Protein AF-A0A5J4TGM2-F1 (afdb_monomer_lite)

Secondary structure (DSSP, 8-state):
-HHHHT-SSGGGSPPHHHHHSSHHHHHHHHHHHHHHHHHHHHHHHHHHHHHHHHHHHHHHHHHHHHHHHHHHHHHHHHHHHHHHHHHHHHHHHHHHHHHHHHHHHHHHHHHHHHHHHHHHHHHHHHHHHHHHHHHHHHHHHHHHHHHHHHHHGGGSTTS------------------SSPPPPPEEEE-S-TTTEEEETTEEEE-SS-S----EEEE--SSS---------S--S------

Foldseek 3Di:
DVCQCPDPDPVSRDDPVVVCVDPVNVVVVVVVVVVVVVVVVVVVVVVVVVVVVVVVVVVVVVVVVVVVVVVVVVVVVVVVVVVVVVVVVVVVVVVVVVVVVVVVVVVVVVVVVVVVVVVVVVVVVVVVVVVVVVVVVVVVVVVVVVVVVVVCVVVPVPDDDDDDDDDDDPPPPPPDPPDDDDFDKDKDWPDCQQWDDDDPDIDGDPPDPDGDIDIDTDDPDDDDDDDDDDDPDDPDDDDDD

pLDDT: mean 84.72, std 14.61, range [39.62, 97.62]

Organism: NCBI:txid222440

Sequence (241 aa):
MLEAMISKDYKQRPTVKQLLESETMQLVGMIEKSKQEKGSEQENEQMNKKMNELEMKVRSLEVEKEKEKQEKIKAIFEIDKLKQKVNLTEQEKQKALSERDQEKRRADTEHAENDKLKQEKQKELQEKQKAQSEVTRLTTENQQLKSEISKLRPQITSAKEQSKPEPQTQQIQQTVPSSLRTITYYSIIPDPDHVKQQVNKIIKTNKGDQSTVAFNPVISSGIVRFGGFFKDHPNSFSISI

Structure (mmCIF, N/CA/C/O backbone):
data_AF-A0A5J4TGM2-F1
#
_entry.id   AF-A0A5J4TGM2-F1
#
loop_
_atom_site.group_PDB
_atom_site.id
_atom_site.type_symbol
_atom_site.label_atom_id
_atom_site.label_alt_id
_atom_site.label_comp_id
_atom_site.label_asym_id
_atom_site.label_entity_id
_atom_site.label_seq_id
_atom_site.pdbx_PDB_ins_code
_atom_site.Cartn_x
_atom_site.Cartn_y
_atom_site.Cartn_z
_atom_site.occupancy
_atom_site.B_iso_or_equiv
_atom_site.auth_seq_id
_atom_site.auth_comp_id
_atom_site.auth_asym_id
_atom_site.auth_atom_id
_atom_site.pdbx_PDB_model_num
ATOM 1 N N . MET A 1 1 ? 55.614 17.654 -86.027 1.00 77.31 1 MET A N 1
ATOM 2 C CA . MET A 1 1 ? 54.148 17.805 -86.214 1.00 77.31 1 MET A CA 1
ATOM 3 C C . MET A 1 1 ? 53.751 19.248 -86.502 1.00 77.31 1 MET A C 1
ATOM 5 O O . MET A 1 1 ? 53.213 19.485 -87.572 1.00 77.31 1 MET A O 1
ATOM 9 N N . LEU A 1 2 ? 54.045 20.208 -85.613 1.00 81.44 2 LEU A N 1
ATOM 10 C CA . LEU A 1 2 ? 53.724 21.630 -85.829 1.00 81.44 2 LEU A CA 1
ATOM 11 C C . LEU A 1 2 ? 54.310 22.179 -87.139 1.00 81.44 2 LEU A C 1
ATOM 13 O O . LEU A 1 2 ? 53.601 22.831 -87.894 1.00 81.44 2 LEU A O 1
ATOM 17 N N . GLU A 1 3 ? 55.555 21.817 -87.458 1.00 83.44 3 GLU A N 1
ATOM 18 C CA . GLU A 1 3 ? 56.219 22.186 -88.719 1.00 83.44 3 GLU A CA 1
ATOM 19 C C . GLU A 1 3 ? 55.472 21.682 -89.967 1.00 83.44 3 GLU A C 1
ATOM 21 O O . GLU A 1 3 ? 55.341 22.408 -90.949 1.00 83.44 3 GLU A O 1
ATOM 26 N N . ALA A 1 4 ? 54.900 20.474 -89.912 1.00 84.00 4 ALA A N 1
ATOM 27 C CA . ALA A 1 4 ? 54.095 19.921 -91.002 1.00 84.00 4 ALA A CA 1
ATOM 28 C C . ALA A 1 4 ? 52.719 20.610 -91.113 1.00 84.00 4 ALA A C 1
ATOM 30 O O . ALA A 1 4 ? 52.193 20.769 -92.211 1.00 84.00 4 ALA A O 1
ATOM 31 N N . MET A 1 5 ? 52.142 21.075 -89.996 1.00 85.06 5 MET A N 1
ATOM 32 C CA . MET A 1 5 ? 50.861 21.800 -89.984 1.00 85.06 5 MET A CA 1
ATOM 33 C C . MET A 1 5 ? 50.964 23.198 -90.606 1.00 85.06 5 MET A C 1
ATOM 35 O O . MET A 1 5 ? 50.016 23.651 -91.246 1.00 85.06 5 MET A O 1
ATOM 39 N N . ILE A 1 6 ? 52.111 23.866 -90.450 1.00 90.44 6 ILE A N 1
ATOM 40 C CA . ILE A 1 6 ? 52.361 25.213 -90.991 1.00 90.44 6 ILE A CA 1
ATOM 41 C C . ILE A 1 6 ? 52.984 25.202 -92.395 1.00 90.44 6 ILE A C 1
ATOM 43 O O . ILE A 1 6 ? 53.322 26.262 -92.925 1.00 90.44 6 ILE A O 1
ATOM 47 N N . SER A 1 7 ? 53.128 24.027 -93.020 1.00 88.19 7 SER A N 1
ATOM 48 C CA . SER A 1 7 ? 53.710 23.911 -94.358 1.00 88.19 7 SER A CA 1
ATOM 49 C C . SER A 1 7 ? 52.938 24.750 -95.387 1.00 88.19 7 SER A C 1
ATOM 51 O O . SER A 1 7 ? 51.700 24.764 -95.425 1.00 88.19 7 SER A O 1
ATOM 53 N N . LYS A 1 8 ? 53.672 25.463 -96.250 1.00 86.44 8 LYS A N 1
ATOM 54 C CA . LYS A 1 8 ? 53.099 26.251 -97.356 1.00 86.44 8 LYS A CA 1
ATOM 55 C C . LYS A 1 8 ? 52.548 25.350 -98.471 1.00 86.44 8 LYS A C 1
ATOM 57 O O . LYS A 1 8 ? 51.653 25.773 -99.198 1.00 86.44 8 LYS A O 1
ATOM 62 N N . ASP A 1 9 ? 53.042 24.114 -98.567 1.00 89.19 9 ASP A N 1
ATOM 63 C CA . ASP A 1 9 ? 52.511 23.076 -99.451 1.00 89.19 9 ASP A CA 1
ATOM 64 C C . ASP A 1 9 ? 51.343 22.342 -98.773 1.00 89.19 9 ASP A C 1
ATOM 66 O O . ASP A 1 9 ? 51.508 21.703 -97.731 1.00 89.19 9 ASP A O 1
ATOM 70 N N . TYR A 1 10 ? 50.154 22.420 -99.377 1.00 85.88 10 TYR A N 1
ATOM 71 C CA . TYR A 1 10 ? 48.934 21.824 -98.834 1.00 85.88 10 TYR A CA 1
ATOM 72 C C . TYR A 1 10 ? 48.969 20.291 -98.809 1.00 85.88 10 TYR A C 1
ATOM 74 O O . TYR A 1 10 ? 48.288 19.700 -97.976 1.00 85.88 10 TYR A O 1
ATOM 82 N N . LYS A 1 11 ? 49.756 19.640 -99.680 1.00 88.31 11 LYS A N 1
ATOM 83 C CA . LYS A 1 11 ? 49.863 18.169 -99.723 1.00 88.31 11 LYS A CA 1
ATOM 84 C C . LYS A 1 11 ? 50.717 17.602 -98.592 1.00 88.31 11 LYS A C 1
ATOM 86 O O . LYS A 1 11 ? 50.563 16.438 -98.243 1.00 88.31 11 LYS A O 1
ATOM 91 N N . GLN A 1 12 ? 51.603 18.423 -98.031 1.00 86.25 12 GLN A N 1
ATOM 92 C CA . GLN A 1 12 ? 52.468 18.066 -96.902 1.00 86.25 12 GLN A CA 1
ATOM 93 C C . GLN A 1 12 ? 51.801 18.328 -95.547 1.00 86.25 12 GLN A C 1
ATOM 95 O O . GLN A 1 12 ? 52.350 17.971 -94.504 1.00 86.25 12 GLN A O 1
ATOM 100 N N . ARG A 1 13 ? 50.621 18.965 -95.540 1.00 88.31 13 ARG A N 1
ATOM 101 C CA . ARG A 1 13 ? 49.865 19.177 -94.309 1.00 88.31 13 ARG A CA 1
ATOM 102 C C . ARG A 1 13 ? 49.242 17.858 -93.861 1.00 88.31 13 ARG A C 1
ATOM 104 O O . ARG A 1 13 ? 48.607 17.185 -94.675 1.00 88.31 13 ARG A O 1
ATOM 111 N N . PRO A 1 14 ? 49.381 17.491 -92.579 1.00 88.12 14 PRO A N 1
ATOM 112 C CA . PRO A 1 14 ? 48.797 16.265 -92.071 1.00 88.12 14 PRO A CA 1
ATOM 113 C C . PRO A 1 14 ? 47.275 16.317 -92.187 1.00 88.12 14 PRO A C 1
ATOM 115 O O . PRO A 1 14 ? 46.634 17.332 -91.903 1.00 88.12 14 PRO A O 1
ATOM 118 N N . THR A 1 15 ? 46.692 15.192 -92.583 1.00 89.94 15 THR A N 1
ATOM 119 C CA . THR A 1 15 ? 45.240 15.000 -92.522 1.00 89.94 15 THR A CA 1
ATOM 120 C C . THR A 1 15 ? 44.773 14.896 -91.068 1.00 89.94 15 THR A C 1
ATOM 122 O O . THR A 1 15 ? 45.550 14.548 -90.181 1.00 89.94 15 THR A O 1
ATOM 125 N N . VAL A 1 16 ? 43.482 15.136 -90.809 1.00 85.81 16 VAL A N 1
ATOM 126 C CA . VAL A 1 16 ? 42.889 14.998 -89.461 1.00 85.81 16 VAL A CA 1
ATOM 127 C C . VAL A 1 16 ? 43.161 13.613 -88.867 1.00 85.81 16 VAL A C 1
ATOM 129 O O . VAL A 1 16 ? 43.473 13.502 -87.687 1.00 85.81 16 VAL A O 1
ATOM 132 N N . LYS A 1 17 ? 43.123 12.561 -89.694 1.00 87.38 17 LYS A N 1
ATOM 133 C CA . LYS A 1 17 ? 43.436 11.195 -89.265 1.00 87.38 17 LYS A CA 1
ATOM 134 C C . LYS A 1 17 ? 44.883 11.068 -88.770 1.00 87.38 17 LYS A C 1
ATOM 136 O O . LYS A 1 17 ? 45.095 10.601 -87.660 1.00 87.38 17 LYS A O 1
ATOM 141 N N . GLN A 1 18 ? 45.856 11.573 -89.531 1.00 86.31 18 GLN A N 1
ATOM 142 C CA . GLN A 1 18 ? 47.271 11.585 -89.126 1.00 86.31 18 GLN A CA 1
ATOM 143 C C . GLN A 1 18 ? 47.536 12.482 -87.907 1.00 86.31 18 GLN A C 1
ATOM 145 O O . GLN A 1 18 ? 48.464 12.231 -87.146 1.00 86.31 18 GLN A O 1
ATOM 150 N N . LEU A 1 19 ? 46.730 13.531 -87.723 1.00 85.38 19 LEU A N 1
ATOM 151 C CA . LEU A 1 19 ? 46.794 14.416 -86.562 1.00 85.38 19 LEU A CA 1
ATOM 152 C C . LEU A 1 19 ? 46.298 13.723 -85.286 1.00 85.38 19 LEU A C 1
ATOM 154 O O . LEU A 1 19 ? 46.864 13.928 -84.221 1.00 85.38 19 LEU A O 1
ATOM 158 N N . LEU A 1 20 ? 45.239 12.917 -85.394 1.00 84.31 20 LEU A N 1
ATOM 159 C CA . LEU A 1 20 ? 44.693 12.136 -84.282 1.00 84.31 20 LEU A CA 1
ATOM 160 C C . LEU A 1 20 ? 45.565 10.920 -83.948 1.00 84.31 20 LEU A C 1
ATOM 162 O O . LEU A 1 20 ? 45.656 10.526 -82.789 1.00 84.31 20 LEU A O 1
ATOM 166 N N . GLU A 1 21 ? 46.224 10.350 -84.955 1.00 86.56 21 GLU A N 1
ATOM 167 C CA . GLU A 1 21 ? 47.175 9.245 -84.807 1.00 86.56 21 GLU A CA 1
ATOM 168 C C . GLU A 1 21 ? 48.576 9.710 -84.381 1.00 86.56 21 GLU A C 1
ATOM 170 O O . GLU A 1 21 ? 49.441 8.872 -84.133 1.00 86.56 21 GLU A O 1
ATOM 175 N N . SER A 1 22 ? 48.824 11.021 -84.274 1.00 89.12 22 SER A N 1
ATOM 176 C CA . SER A 1 22 ? 50.130 11.521 -83.856 1.00 89.12 22 SER A CA 1
ATOM 177 C C . SER A 1 22 ? 50.426 11.154 -82.402 1.00 89.12 22 SER A C 1
ATOM 179 O O . SER A 1 22 ? 49.561 11.212 -81.524 1.00 89.12 22 SER A O 1
ATOM 181 N N . GLU A 1 23 ? 51.695 10.856 -82.125 1.00 86.25 23 GLU A N 1
ATOM 182 C CA . GLU A 1 23 ? 52.178 10.525 -80.777 1.00 86.25 23 GLU A CA 1
ATOM 183 C C . GLU A 1 23 ? 51.831 11.616 -79.751 1.00 86.25 23 GLU A C 1
ATOM 185 O O . GLU A 1 23 ? 51.489 11.329 -78.608 1.00 86.25 23 GLU A O 1
ATOM 190 N N . THR A 1 24 ? 51.841 12.882 -80.173 1.00 84.88 24 THR A N 1
ATOM 191 C CA . THR A 1 24 ? 51.467 14.027 -79.333 1.00 84.88 24 THR A CA 1
ATOM 192 C C . THR A 1 24 ? 49.991 14.022 -78.930 1.00 84.88 24 THR A C 1
ATOM 194 O O . THR A 1 24 ? 49.692 14.343 -77.783 1.00 84.88 24 THR A O 1
ATOM 197 N N . MET A 1 25 ? 49.065 13.656 -79.824 1.00 88.56 25 MET A N 1
ATOM 198 C CA . MET A 1 25 ? 47.633 13.606 -79.513 1.00 88.56 25 MET A CA 1
ATOM 199 C C . MET A 1 25 ? 47.313 12.406 -78.617 1.00 88.56 25 MET A C 1
ATOM 201 O O . MET A 1 25 ? 46.559 12.535 -77.653 1.00 88.56 25 MET A O 1
ATOM 205 N N . GLN A 1 26 ? 47.941 11.256 -78.879 1.00 86.69 26 GLN A N 1
ATOM 206 C CA . GLN A 1 26 ? 47.837 10.082 -78.010 1.00 86.69 26 GLN A CA 1
ATOM 207 C C . GLN A 1 26 ? 48.351 10.387 -76.597 1.00 86.69 26 GLN A C 1
ATOM 209 O O . GLN A 1 26 ? 47.686 10.047 -75.619 1.00 86.69 26 GLN A O 1
ATOM 214 N N . LEU A 1 27 ? 49.480 11.097 -76.480 1.00 87.69 27 LEU A N 1
ATOM 215 C CA . LEU A 1 27 ? 50.035 11.514 -75.193 1.00 87.69 27 LEU A CA 1
ATOM 216 C C . LEU A 1 27 ? 49.096 12.470 -74.441 1.00 87.69 27 LEU A C 1
ATOM 218 O O . LEU A 1 27 ? 48.892 12.290 -73.243 1.00 87.69 27 LEU A O 1
ATOM 222 N N . VAL A 1 28 ? 48.484 13.446 -75.124 1.00 87.44 28 VAL A N 1
ATOM 223 C CA . VAL A 1 28 ? 47.477 14.338 -74.515 1.00 87.44 28 VAL A CA 1
ATOM 224 C C . VAL A 1 28 ? 46.280 13.534 -74.001 1.00 87.44 28 VAL A C 1
ATOM 226 O O . VAL A 1 28 ? 45.895 13.706 -72.846 1.00 87.44 28 VAL A O 1
ATOM 229 N N . GLY A 1 29 ? 45.762 12.588 -74.790 1.00 86.75 29 GLY A N 1
ATOM 230 C CA . GLY A 1 29 ? 44.670 11.710 -74.360 1.00 86.75 29 GLY A CA 1
ATOM 231 C C . GLY A 1 29 ? 45.038 10.815 -73.167 1.00 86.75 29 GLY A C 1
ATOM 232 O O . GLY A 1 29 ? 44.217 10.605 -72.275 1.00 86.75 29 GLY A O 1
ATOM 233 N N . MET A 1 30 ? 46.279 10.318 -73.101 1.00 87.12 30 MET A N 1
ATOM 234 C CA . MET A 1 30 ? 46.784 9.573 -71.938 1.00 87.12 30 MET A CA 1
ATOM 235 C C . MET A 1 30 ? 46.915 10.462 -70.694 1.00 87.12 30 MET A C 1
ATOM 237 O O . MET A 1 30 ? 46.577 10.026 -69.594 1.00 87.12 30 MET A O 1
ATOM 241 N N . ILE A 1 31 ? 47.365 11.711 -70.853 1.00 88.19 31 ILE A N 1
ATOM 242 C CA . ILE A 1 31 ? 47.464 12.686 -69.757 1.00 88.19 31 ILE A CA 1
ATOM 243 C C . ILE A 1 31 ? 46.073 13.044 -69.221 1.00 88.19 31 ILE A C 1
ATOM 245 O O . ILE A 1 31 ? 45.896 13.116 -68.005 1.00 88.19 31 ILE A O 1
ATOM 249 N N . GLU A 1 32 ? 45.087 13.257 -70.094 1.00 85.25 32 GLU A N 1
ATOM 250 C CA . GLU A 1 32 ? 43.706 13.549 -69.696 1.00 85.25 32 GLU A CA 1
ATOM 251 C C . GLU A 1 32 ? 43.070 12.377 -68.943 1.00 85.25 32 GLU A C 1
ATOM 253 O O . GLU A 1 32 ? 42.560 12.580 -67.839 1.00 85.25 32 GLU A O 1
ATOM 258 N N . LYS A 1 33 ? 43.194 11.147 -69.464 1.00 86.44 33 LYS A N 1
ATOM 259 C CA . LYS A 1 33 ? 42.731 9.934 -68.766 1.00 86.44 33 LYS A CA 1
ATOM 260 C C . LYS A 1 33 ? 43.399 9.766 -67.402 1.00 86.44 33 LYS A C 1
ATOM 262 O O . LYS A 1 33 ? 42.705 9.590 -66.408 1.00 86.44 33 LYS A O 1
ATOM 267 N N . SER A 1 34 ? 44.723 9.919 -67.326 1.00 83.06 34 SER A N 1
ATOM 268 C CA . SER A 1 34 ? 45.459 9.786 -66.063 1.00 83.06 34 SER A CA 1
ATOM 269 C C . SER A 1 34 ? 45.075 10.857 -65.034 1.00 83.06 34 SER A C 1
ATOM 271 O O . SER A 1 34 ? 45.002 10.572 -63.840 1.00 83.06 34 SER A O 1
ATOM 273 N N . LYS A 1 35 ? 44.804 12.096 -65.467 1.00 82.62 35 LYS A N 1
ATOM 274 C CA . LYS A 1 35 ? 44.308 13.156 -64.573 1.00 82.62 35 LYS A CA 1
ATOM 275 C C . LYS A 1 35 ? 42.904 12.852 -64.054 1.00 82.62 35 LYS A C 1
ATOM 277 O O . LYS A 1 35 ? 42.642 13.092 -62.879 1.00 82.62 35 LYS A O 1
ATOM 282 N N . GLN A 1 36 ? 42.028 12.329 -64.910 1.00 80.50 36 GLN A N 1
ATOM 283 C CA . GLN A 1 36 ? 40.673 11.941 -64.526 1.00 80.50 36 GLN A CA 1
ATOM 284 C C . GLN A 1 36 ? 40.682 10.768 -63.533 1.00 80.50 36 GLN A C 1
ATOM 286 O O . GLN A 1 36 ? 39.996 10.828 -62.515 1.00 80.50 36 GLN A O 1
ATOM 291 N N . GLU A 1 37 ? 41.515 9.753 -63.777 1.00 78.38 37 GLU A N 1
ATOM 292 C CA . GLU A 1 37 ? 41.711 8.611 -62.874 1.00 78.38 37 GLU A CA 1
ATOM 293 C C . GLU A 1 37 ? 42.236 9.067 -61.505 1.00 78.38 37 GLU A C 1
ATOM 295 O O . GLU A 1 37 ? 41.600 8.795 -60.487 1.00 78.38 37 GLU A O 1
ATOM 300 N N . LYS A 1 38 ? 43.308 9.871 -61.466 1.00 78.25 38 LYS A N 1
ATOM 301 C CA . LYS A 1 38 ? 43.864 10.404 -60.206 1.00 78.25 38 LYS A CA 1
ATOM 302 C C . LYS A 1 38 ? 42.877 11.273 -59.423 1.00 78.25 38 LYS A C 1
ATOM 304 O O . LYS A 1 38 ? 42.856 11.209 -58.196 1.00 78.25 38 LYS A O 1
ATOM 309 N N . GLY A 1 39 ? 42.062 12.076 -60.111 1.00 76.88 39 GLY A N 1
ATOM 310 C CA . GLY A 1 39 ? 40.998 12.857 -59.473 1.00 76.88 39 GLY A CA 1
ATOM 311 C C . GLY A 1 39 ? 39.953 11.958 -58.806 1.00 76.88 39 GLY A C 1
ATOM 312 O O . GLY A 1 39 ? 39.610 12.169 -57.644 1.00 76.88 39 GLY A O 1
ATOM 313 N N . SER A 1 40 ? 39.520 10.904 -59.504 1.00 78.19 40 SER A N 1
ATOM 314 C CA . SER A 1 40 ? 38.547 9.941 -58.975 1.00 78.19 40 SER A CA 1
ATOM 315 C C . SER A 1 40 ? 39.086 9.102 -57.807 1.00 78.19 40 SER A C 1
ATOM 317 O O . SER A 1 40 ? 38.356 8.826 -56.857 1.00 78.19 40 SER A O 1
ATOM 319 N N . GLU A 1 41 ? 40.374 8.740 -57.819 1.00 81.44 41 GLU A N 1
ATOM 320 C CA . GLU A 1 41 ? 41.025 8.024 -56.713 1.00 81.44 41 GLU A CA 1
ATOM 321 C C . GLU A 1 41 ? 41.082 8.876 -55.440 1.00 81.44 41 GLU A C 1
ATOM 323 O O . GLU A 1 41 ? 40.755 8.392 -54.354 1.00 81.44 41 GLU A O 1
ATOM 328 N N . GLN A 1 42 ? 41.434 10.158 -55.572 1.00 84.94 42 GLN A N 1
ATOM 329 C CA . GLN A 1 42 ? 41.496 11.085 -54.443 1.00 84.94 42 GLN A CA 1
ATOM 330 C C . GLN A 1 42 ? 40.108 11.337 -53.827 1.00 84.94 42 GLN A C 1
ATOM 332 O O . GLN A 1 42 ? 39.970 11.370 -52.600 1.00 84.94 42 GLN A O 1
ATOM 337 N N . GLU A 1 43 ? 39.070 11.485 -54.656 1.00 84.06 43 GLU A N 1
ATOM 338 C CA . GLU A 1 43 ? 37.683 11.610 -54.190 1.00 84.06 43 GLU A CA 1
ATOM 339 C C . GLU A 1 43 ? 37.204 10.340 -53.475 1.00 84.06 43 GLU A C 1
ATOM 341 O O . GLU A 1 43 ? 36.618 10.431 -52.393 1.00 84.06 43 GLU A O 1
ATOM 346 N N . ASN A 1 44 ? 37.518 9.159 -54.017 1.00 86.94 44 ASN A N 1
ATOM 347 C CA . ASN A 1 44 ? 37.194 7.876 -53.391 1.00 86.94 44 ASN A CA 1
ATOM 348 C C . ASN A 1 44 ? 37.888 7.706 -52.033 1.00 86.94 44 ASN A C 1
ATOM 350 O O . ASN A 1 44 ? 37.266 7.256 -51.069 1.00 86.94 44 ASN A O 1
ATOM 354 N N . GLU A 1 45 ? 39.156 8.105 -51.907 1.00 90.94 45 GLU A N 1
ATOM 355 C CA . GLU A 1 45 ? 39.872 8.042 -50.631 1.00 90.94 45 GLU A CA 1
ATOM 356 C C . GLU A 1 45 ? 39.259 8.991 -49.588 1.00 90.94 45 GLU A C 1
ATOM 358 O O . GLU A 1 45 ? 39.075 8.623 -48.422 1.00 90.94 45 GLU A O 1
ATOM 363 N N . GLN A 1 46 ? 38.890 10.209 -50.000 1.00 92.56 46 GLN A N 1
ATOM 364 C CA . GLN A 1 46 ? 38.215 11.160 -49.119 1.00 92.56 46 GLN A CA 1
ATOM 365 C C . GLN A 1 46 ? 36.828 10.655 -48.697 1.00 92.56 46 GLN A C 1
ATOM 367 O O . GLN A 1 46 ? 36.438 10.820 -47.537 1.00 92.56 46 GLN A O 1
ATOM 372 N N . MET A 1 47 ? 36.094 10.022 -49.614 1.00 92.44 47 MET A N 1
ATOM 373 C CA . MET A 1 47 ? 34.792 9.421 -49.340 1.00 92.44 47 MET A CA 1
ATOM 374 C C . MET A 1 47 ? 34.914 8.268 -48.342 1.00 92.44 47 MET A C 1
ATOM 376 O O . MET A 1 47 ? 34.181 8.251 -47.356 1.00 92.44 47 MET A O 1
ATOM 380 N N . ASN A 1 48 ? 35.894 7.379 -48.516 1.00 92.75 48 ASN A N 1
ATOM 381 C CA . ASN A 1 48 ? 36.150 6.273 -47.591 1.00 92.75 48 ASN A CA 1
ATOM 382 C C . ASN A 1 48 ? 36.494 6.764 -46.177 1.00 92.75 48 ASN A C 1
ATOM 384 O O . ASN A 1 48 ? 35.990 6.223 -45.193 1.00 92.75 48 ASN A O 1
ATOM 388 N N . LYS A 1 49 ? 37.292 7.834 -46.050 1.00 95.56 49 LYS A N 1
ATOM 389 C CA . LYS A 1 49 ? 37.587 8.450 -44.741 1.00 95.56 49 LYS A CA 1
ATOM 390 C C . LYS A 1 49 ? 36.317 8.965 -44.058 1.00 95.56 49 LYS A C 1
ATOM 392 O O . LYS A 1 49 ? 36.103 8.678 -42.882 1.00 95.56 49 LYS A O 1
ATOM 397 N N . LYS A 1 50 ? 35.455 9.674 -44.797 1.00 95.75 50 LYS A N 1
ATOM 398 C CA . LYS A 1 50 ? 34.164 10.164 -44.281 1.00 95.75 50 LYS A CA 1
ATOM 399 C C . LYS A 1 50 ? 33.214 9.019 -43.920 1.00 95.75 50 LYS A C 1
ATOM 401 O O . LYS A 1 50 ? 32.545 9.102 -42.896 1.00 95.75 50 LYS A O 1
ATOM 406 N N . MET A 1 51 ? 33.170 7.961 -44.729 1.00 93.75 51 MET A N 1
ATOM 407 C CA . MET A 1 51 ? 32.341 6.778 -44.485 1.00 93.75 51 MET A CA 1
ATOM 408 C C . MET A 1 51 ? 32.725 6.102 -43.162 1.00 93.75 51 MET A C 1
ATOM 410 O O . MET A 1 51 ? 31.860 5.881 -42.319 1.00 93.75 51 MET A O 1
ATOM 414 N N . ASN A 1 52 ? 34.021 5.878 -42.932 1.00 95.12 52 ASN A N 1
ATOM 415 C CA . ASN A 1 52 ? 34.518 5.280 -41.690 1.00 95.12 52 ASN A CA 1
ATOM 416 C C . ASN A 1 52 ? 34.233 6.164 -40.464 1.00 95.12 52 ASN A C 1
ATOM 418 O O . ASN A 1 52 ? 33.853 5.667 -39.403 1.00 95.12 52 ASN A O 1
ATOM 422 N N . GLU A 1 53 ? 34.391 7.486 -40.594 1.00 95.94 53 GLU A N 1
ATOM 423 C CA . GLU A 1 53 ? 34.055 8.426 -39.517 1.00 95.94 53 GLU A CA 1
ATOM 424 C C . GLU A 1 53 ? 32.556 8.384 -39.180 1.00 95.94 53 GLU A C 1
ATOM 426 O O . GLU A 1 53 ? 32.177 8.380 -38.004 1.00 95.94 53 GLU A O 1
ATOM 431 N N . LEU A 1 54 ? 31.697 8.321 -40.202 1.00 96.25 54 LEU A N 1
ATOM 432 C CA . LEU A 1 54 ? 30.253 8.203 -40.028 1.00 96.25 54 LEU A CA 1
ATOM 433 C C . LEU A 1 54 ? 29.869 6.877 -39.371 1.00 96.25 54 LEU A C 1
ATOM 435 O O . LEU A 1 54 ? 29.083 6.900 -38.428 1.00 96.25 54 LEU A O 1
ATOM 439 N N . GLU A 1 55 ? 30.449 5.749 -39.784 1.00 95.44 55 GLU A N 1
ATOM 440 C CA . GLU A 1 55 ? 30.206 4.451 -39.141 1.00 95.44 55 GLU A CA 1
ATOM 441 C C . GLU A 1 55 ? 30.561 4.468 -37.652 1.00 95.44 55 GLU A C 1
ATOM 443 O O . GLU A 1 55 ? 29.782 3.992 -36.822 1.00 95.44 55 GLU A O 1
ATOM 448 N N . MET A 1 56 ? 31.697 5.070 -37.280 1.00 95.50 56 MET A N 1
ATOM 449 C CA . MET A 1 56 ? 32.070 5.192 -35.868 1.00 95.50 56 MET A CA 1
ATOM 450 C C . MET A 1 56 ? 31.077 6.052 -35.078 1.00 95.50 56 MET A C 1
ATOM 452 O O . MET A 1 56 ? 30.709 5.693 -33.953 1.00 95.50 56 MET A O 1
ATOM 456 N N . LYS A 1 57 ? 30.607 7.167 -35.653 1.00 96.62 57 LYS A N 1
ATOM 457 C CA . LYS A 1 57 ? 29.594 8.026 -35.016 1.00 96.62 57 LYS A CA 1
ATOM 458 C C . LYS A 1 57 ? 28.255 7.310 -34.874 1.00 96.62 57 LYS A C 1
ATOM 460 O O . LYS A 1 57 ? 27.651 7.393 -33.809 1.00 96.62 57 LYS A O 1
ATOM 465 N N . VAL A 1 58 ? 27.819 6.580 -35.900 1.00 96.81 58 VAL A N 1
ATOM 466 C CA . VAL A 1 58 ? 26.584 5.781 -35.864 1.00 96.81 58 VAL A CA 1
ATOM 467 C C . VAL A 1 58 ? 26.667 4.731 -34.761 1.00 96.81 58 VAL A C 1
ATOM 469 O O . VAL A 1 58 ? 25.792 4.701 -33.899 1.00 96.81 58 VAL A O 1
ATOM 472 N N . ARG A 1 59 ? 27.759 3.958 -34.697 1.00 96.50 59 ARG A N 1
ATOM 473 C CA . ARG A 1 59 ? 27.958 2.955 -33.639 1.00 96.50 59 ARG A CA 1
ATOM 474 C C . ARG A 1 59 ? 27.961 3.583 -32.241 1.00 96.50 59 ARG A C 1
ATOM 476 O O . ARG A 1 59 ? 27.384 3.025 -31.312 1.00 96.50 59 ARG A O 1
ATOM 483 N N . SER A 1 60 ? 28.587 4.749 -32.082 1.00 95.62 60 SER A N 1
ATOM 484 C CA . SER A 1 60 ? 28.628 5.462 -30.796 1.00 95.62 60 SER A CA 1
ATOM 485 C C . SER A 1 60 ? 27.234 5.935 -30.366 1.00 95.62 60 SER A C 1
ATOM 487 O O . SER A 1 60 ? 26.837 5.726 -29.221 1.00 95.62 60 SER A O 1
ATOM 489 N N . LEU A 1 61 ? 26.462 6.499 -31.300 1.00 96.75 61 LEU A N 1
ATOM 490 C CA . LEU A 1 61 ? 25.085 6.938 -31.063 1.00 96.75 61 LEU A CA 1
ATOM 491 C C . LEU A 1 61 ? 24.144 5.774 -30.732 1.00 96.75 61 LEU A C 1
ATOM 493 O O . LEU A 1 61 ? 23.233 5.932 -29.922 1.00 96.75 61 LEU A O 1
ATOM 497 N N . GLU A 1 62 ? 24.335 4.606 -31.343 1.00 95.31 62 GLU A N 1
ATOM 498 C CA . GLU A 1 62 ? 23.553 3.405 -31.027 1.00 95.31 62 GLU A CA 1
ATOM 499 C C . GLU A 1 62 ? 23.797 2.929 -29.593 1.00 95.31 62 GLU A C 1
ATOM 501 O O . GLU A 1 62 ? 22.841 2.644 -28.870 1.00 95.31 62 GLU A O 1
ATOM 506 N N . VAL A 1 63 ? 25.060 2.910 -29.156 1.00 96.50 63 VAL A N 1
ATOM 507 C CA . VAL A 1 63 ? 25.426 2.556 -27.777 1.00 96.50 63 VAL A CA 1
ATOM 508 C C . VAL A 1 63 ? 24.829 3.545 -26.775 1.00 96.50 63 VAL A C 1
ATOM 510 O O . VAL A 1 63 ? 24.284 3.130 -25.753 1.00 96.50 63 VAL A O 1
ATOM 513 N N . GLU A 1 64 ? 24.891 4.846 -27.064 1.00 95.50 64 GLU A N 1
ATOM 514 C CA . GLU A 1 64 ? 24.322 5.881 -26.197 1.00 95.50 64 GLU A CA 1
ATOM 515 C C . GLU A 1 64 ? 22.797 5.757 -26.086 1.00 95.50 64 GLU A C 1
ATOM 517 O O . GLU A 1 64 ? 22.260 5.749 -24.977 1.00 95.50 64 GLU A O 1
ATOM 522 N N . LYS A 1 65 ? 22.101 5.545 -27.212 1.00 96.00 65 LYS A N 1
ATOM 523 C CA . LYS A 1 65 ? 20.651 5.293 -27.225 1.00 96.00 65 LYS A CA 1
ATOM 524 C C . LYS A 1 65 ? 20.268 4.053 -26.425 1.00 96.00 65 LYS A C 1
ATOM 526 O O . LYS A 1 65 ? 19.239 4.056 -25.750 1.00 96.00 65 LYS A O 1
ATOM 531 N N . GLU A 1 66 ? 21.053 2.984 -26.507 1.00 95.81 66 GLU A N 1
ATOM 532 C CA . GLU A 1 66 ? 20.775 1.761 -25.754 1.00 95.81 66 GLU A CA 1
ATOM 533 C C . GLU A 1 66 ? 20.994 1.964 -24.251 1.00 95.81 66 GLU A C 1
ATOM 535 O O . GLU A 1 66 ? 20.163 1.557 -23.436 1.00 95.81 66 GLU A O 1
ATOM 540 N N . LYS A 1 67 ? 22.055 2.682 -23.871 1.00 96.38 67 LYS A N 1
ATOM 541 C CA . LYS A 1 67 ? 22.296 3.063 -22.477 1.00 96.38 67 LYS A CA 1
ATOM 542 C C . LYS A 1 67 ? 21.163 3.935 -21.925 1.00 96.38 67 LYS A C 1
ATOM 544 O O . LYS A 1 67 ? 20.661 3.658 -20.837 1.00 96.38 67 LYS A O 1
ATOM 549 N N . GLU A 1 68 ? 20.700 4.921 -22.693 1.00 96.12 68 GLU A N 1
ATOM 550 C CA . GLU A 1 68 ? 19.581 5.790 -22.311 1.00 96.12 68 GLU A CA 1
ATOM 551 C C . GLU A 1 68 ? 18.283 4.987 -22.103 1.00 96.12 68 GLU A C 1
ATOM 553 O O . GLU A 1 68 ? 17.553 5.207 -21.133 1.00 96.12 68 GLU A O 1
ATOM 558 N N . LYS A 1 69 ? 17.994 4.007 -22.971 1.00 96.56 69 LYS A N 1
ATOM 559 C CA . LYS A 1 69 ? 16.847 3.101 -22.786 1.00 96.56 69 LYS A CA 1
ATOM 560 C C . LYS A 1 69 ? 16.960 2.298 -21.492 1.00 96.56 69 LYS A C 1
ATOM 562 O O . LYS A 1 69 ? 15.977 2.197 -20.759 1.00 96.56 69 LYS A O 1
ATOM 567 N N . GLN A 1 70 ? 18.138 1.754 -21.191 1.00 95.38 70 GLN A N 1
ATOM 568 C CA . GLN A 1 70 ? 18.359 1.007 -19.951 1.00 95.38 70 GLN A CA 1
ATOM 569 C C . GLN A 1 70 ? 18.181 1.887 -18.708 1.00 95.38 70 GLN A C 1
ATOM 571 O O . GLN A 1 70 ? 17.579 1.448 -17.728 1.00 95.38 70 GLN A O 1
ATOM 576 N N . GLU A 1 71 ? 18.662 3.129 -18.739 1.00 96.62 71 GLU A N 1
ATOM 577 C CA . GLU A 1 71 ? 18.478 4.088 -17.646 1.00 96.62 71 GLU A CA 1
ATOM 578 C C . GLU A 1 71 ? 17.002 4.460 -17.456 1.00 96.62 71 GLU A C 1
ATOM 580 O O . GLU A 1 71 ? 16.513 4.446 -16.325 1.00 96.62 71 GLU A O 1
ATOM 585 N N . LYS A 1 72 ? 16.251 4.676 -18.545 1.00 96.88 72 LYS A N 1
ATOM 586 C CA . LYS A 1 72 ? 14.797 4.909 -18.483 1.00 96.88 72 LYS A CA 1
ATOM 587 C C . LYS A 1 72 ? 14.050 3.735 -17.852 1.00 96.88 72 LYS A C 1
ATOM 589 O O . LYS A 1 72 ? 13.181 3.954 -17.013 1.00 96.88 72 LYS A O 1
ATOM 594 N N . ILE A 1 73 ? 14.406 2.496 -18.199 1.00 96.56 73 ILE A N 1
ATOM 595 C CA . ILE A 1 73 ? 13.801 1.295 -17.600 1.00 96.56 73 ILE A CA 1
ATOM 596 C C . ILE A 1 73 ? 14.081 1.234 -16.092 1.00 96.56 73 ILE A C 1
ATOM 598 O O . ILE A 1 73 ? 13.166 0.976 -15.308 1.00 96.56 73 ILE A O 1
ATOM 602 N N . LYS A 1 74 ? 15.320 1.515 -15.666 1.00 97.56 74 LYS A N 1
ATOM 603 C CA . LYS A 1 74 ? 15.679 1.562 -14.238 1.00 97.56 74 LYS A CA 1
ATOM 604 C C . LYS A 1 74 ? 14.893 2.641 -13.490 1.00 97.56 74 LYS A C 1
ATOM 606 O O . LYS A 1 74 ? 14.352 2.358 -12.425 1.00 97.56 74 LYS A O 1
ATOM 611 N N . ALA A 1 75 ? 14.772 3.836 -14.068 1.00 97.25 75 ALA A N 1
ATOM 612 C CA . ALA A 1 75 ? 14.012 4.933 -13.475 1.00 97.25 75 ALA A CA 1
ATOM 613 C C . ALA A 1 75 ? 12.521 4.587 -13.314 1.00 97.25 75 ALA A C 1
ATOM 615 O O . ALA A 1 75 ? 11.938 4.853 -12.265 1.00 97.25 75 ALA A O 1
ATOM 616 N N . ILE A 1 76 ? 11.910 3.936 -14.311 1.00 97.12 76 ILE A N 1
ATOM 617 C CA . ILE A 1 76 ? 10.515 3.467 -14.228 1.00 97.12 76 ILE A CA 1
ATOM 618 C C . ILE A 1 76 ? 10.347 2.471 -13.073 1.00 97.12 76 ILE A C 1
ATOM 620 O O . ILE A 1 76 ? 9.425 2.609 -12.270 1.00 97.12 76 ILE A O 1
ATOM 624 N N . PHE A 1 77 ? 11.265 1.511 -12.938 1.00 97.12 77 PHE A N 1
ATOM 625 C CA . PHE A 1 77 ? 11.219 0.529 -11.854 1.00 97.12 77 PHE A CA 1
ATOM 626 C C . PHE A 1 77 ? 11.344 1.173 -10.462 1.00 97.12 77 PHE A C 1
ATOM 628 O O . PHE A 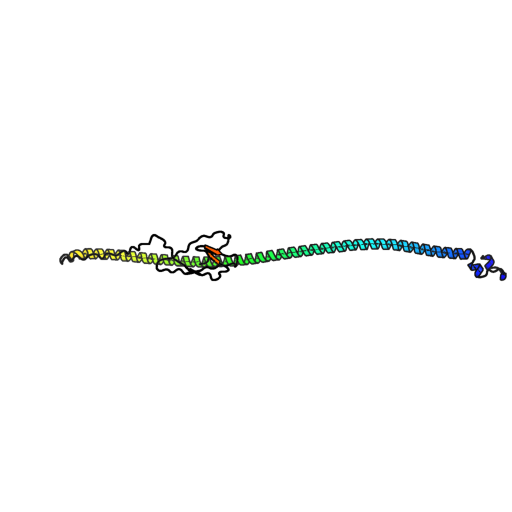1 77 ? 10.652 0.781 -9.520 1.00 97.12 77 PHE A O 1
ATOM 635 N N . GLU A 1 78 ? 12.201 2.186 -10.314 1.00 97.56 78 GLU A N 1
ATOM 636 C CA . GLU A 1 78 ? 12.321 2.936 -9.059 1.00 97.56 78 GLU A CA 1
ATOM 637 C C . GLU A 1 78 ? 11.057 3.736 -8.732 1.00 97.56 78 GLU A C 1
ATOM 639 O O . GLU A 1 78 ? 10.615 3.728 -7.579 1.00 97.56 78 GLU A O 1
ATOM 644 N N . ILE A 1 79 ? 10.440 4.370 -9.734 1.00 97.19 79 ILE A N 1
ATOM 645 C CA . ILE A 1 79 ? 9.171 5.091 -9.574 1.00 97.19 79 ILE A CA 1
ATOM 646 C C . ILE A 1 79 ? 8.069 4.141 -9.096 1.00 97.19 79 ILE A C 1
ATOM 648 O O . ILE A 1 79 ? 7.368 4.464 -8.135 1.00 97.19 79 ILE A O 1
ATOM 652 N N . ASP A 1 80 ? 7.944 2.955 -9.693 1.00 97.56 80 ASP A N 1
ATOM 653 C CA . ASP A 1 80 ? 6.946 1.962 -9.280 1.00 97.56 80 ASP A CA 1
ATOM 654 C C . ASP A 1 80 ? 7.171 1.489 -7.839 1.00 97.56 80 ASP A C 1
ATOM 656 O O . ASP A 1 80 ? 6.232 1.422 -7.037 1.00 97.56 80 ASP A O 1
ATOM 660 N N . LYS A 1 81 ? 8.431 1.248 -7.460 1.00 97.62 81 LYS A N 1
ATOM 661 C CA . LYS A 1 81 ? 8.796 0.876 -6.088 1.00 97.62 81 LYS A CA 1
ATOM 662 C C . LYS A 1 81 ? 8.459 1.982 -5.085 1.00 97.62 81 LYS A C 1
ATOM 664 O O . LYS A 1 81 ? 7.973 1.696 -3.988 1.00 97.62 81 LYS A O 1
ATOM 669 N N . LEU A 1 82 ? 8.711 3.244 -5.434 1.00 97.31 82 LEU A N 1
ATOM 670 C CA . LEU A 1 82 ? 8.353 4.389 -4.596 1.00 97.31 82 LEU A CA 1
ATOM 671 C C . LEU A 1 82 ? 6.835 4.539 -4.477 1.00 97.31 82 LEU A C 1
ATOM 673 O O . LEU A 1 82 ? 6.331 4.730 -3.372 1.00 97.31 82 LEU A O 1
ATOM 677 N N . LYS A 1 83 ? 6.099 4.373 -5.578 1.00 96.94 83 LYS A N 1
ATOM 678 C CA . LYS A 1 83 ? 4.635 4.431 -5.595 1.00 96.94 83 LYS A CA 1
ATOM 679 C C . LYS A 1 83 ? 4.014 3.367 -4.689 1.00 96.94 83 LYS A C 1
ATOM 681 O O . LYS A 1 83 ? 3.098 3.672 -3.927 1.00 96.94 83 LYS A O 1
ATOM 686 N N . GLN A 1 84 ? 4.553 2.147 -4.705 1.00 96.44 84 GLN A N 1
ATOM 687 C CA . GLN A 1 84 ? 4.113 1.073 -3.813 1.00 96.44 84 GLN A CA 1
ATOM 688 C C . GLN A 1 84 ? 4.363 1.411 -2.335 1.00 96.44 84 GLN A C 1
ATOM 690 O O . GLN A 1 84 ? 3.475 1.221 -1.505 1.00 96.44 84 GLN A O 1
ATOM 695 N N . LYS A 1 85 ? 5.543 1.954 -2.005 1.00 96.75 85 LYS A N 1
ATOM 696 C CA . LYS A 1 85 ? 5.867 2.383 -0.635 1.00 96.75 85 LYS A CA 1
ATOM 697 C C . LYS A 1 85 ? 4.948 3.497 -0.144 1.00 96.75 85 LYS A C 1
ATOM 699 O O . LYS A 1 85 ? 4.460 3.415 0.973 1.00 96.75 85 LYS A O 1
ATOM 704 N N . VAL A 1 86 ? 4.696 4.514 -0.970 1.00 96.69 86 VAL A N 1
ATOM 705 C CA . VAL A 1 86 ? 3.793 5.620 -0.616 1.00 96.69 86 VAL A CA 1
ATOM 706 C C . VAL A 1 86 ? 2.390 5.099 -0.315 1.00 96.69 86 VAL A C 1
ATOM 708 O O . VAL A 1 86 ? 1.801 5.503 0.682 1.00 96.69 86 VAL A O 1
ATOM 711 N N . ASN A 1 87 ? 1.884 4.161 -1.119 1.00 96.56 87 ASN A N 1
ATOM 712 C CA . ASN A 1 87 ? 0.563 3.576 -0.901 1.00 96.56 87 ASN A CA 1
ATOM 713 C C . ASN A 1 87 ? 0.470 2.809 0.433 1.00 96.56 87 ASN A C 1
ATOM 715 O O . ASN A 1 87 ? -0.484 2.991 1.183 1.00 96.56 87 ASN A O 1
ATOM 719 N N . LEU A 1 88 ? 1.488 2.002 0.761 1.00 96.12 88 LEU A N 1
ATOM 720 C CA . LEU A 1 88 ? 1.560 1.294 2.046 1.00 96.12 88 LEU A CA 1
ATOM 721 C C . LEU A 1 88 ? 1.585 2.269 3.230 1.00 96.12 88 LEU A C 1
ATOM 723 O O . LEU A 1 88 ? 0.801 2.122 4.164 1.00 96.12 88 LEU A O 1
ATOM 727 N N . THR A 1 89 ? 2.428 3.302 3.166 1.00 94.75 89 THR A N 1
ATOM 728 C CA . THR A 1 89 ? 2.524 4.313 4.228 1.00 94.75 89 THR A CA 1
ATOM 729 C C . THR A 1 89 ? 1.211 5.075 4.417 1.00 94.75 89 THR A C 1
ATOM 731 O O . THR A 1 89 ? 0.829 5.384 5.545 1.00 94.75 89 THR A O 1
ATOM 734 N N . GLU A 1 90 ? 0.504 5.396 3.332 1.00 95.56 90 GLU A N 1
ATOM 735 C CA . GLU A 1 90 ? -0.784 6.091 3.408 1.00 95.56 90 GLU A CA 1
ATOM 736 C C . GLU A 1 90 ? -1.865 5.201 4.038 1.00 95.56 90 GLU A C 1
ATOM 738 O O . GLU A 1 90 ? -2.621 5.651 4.902 1.00 95.56 90 GLU A O 1
ATOM 743 N N . GLN A 1 91 ? -1.880 3.911 3.689 1.00 95.62 91 GLN A N 1
ATOM 744 C CA . GLN A 1 91 ? -2.770 2.926 4.300 1.00 95.62 91 GLN A CA 1
ATOM 745 C C . GLN A 1 91 ? -2.503 2.770 5.806 1.00 95.62 91 GLN A C 1
ATOM 747 O O . GLN A 1 91 ? -3.444 2.748 6.604 1.00 95.62 91 GLN A O 1
ATOM 752 N N . GLU A 1 92 ? -1.235 2.705 6.219 1.00 95.38 92 GLU A N 1
ATOM 753 C CA . GLU A 1 92 ? -0.853 2.639 7.634 1.00 95.38 92 GLU A CA 1
ATOM 754 C C . GLU A 1 92 ? -1.273 3.898 8.402 1.00 95.38 92 GLU A C 1
ATOM 756 O O . GLU A 1 92 ? -1.814 3.793 9.505 1.00 95.38 92 GLU A O 1
ATOM 761 N N . LYS A 1 93 ? -1.102 5.089 7.814 1.00 96.38 93 LYS A N 1
ATOM 762 C CA . LYS A 1 93 ? -1.563 6.348 8.421 1.00 96.38 93 LYS A CA 1
ATOM 763 C C . LYS A 1 93 ? -3.075 6.378 8.611 1.00 96.38 93 LYS A C 1
ATOM 765 O O . LYS A 1 93 ? -3.535 6.771 9.683 1.00 96.38 93 LYS A O 1
ATOM 770 N N . GLN A 1 94 ? -3.847 5.954 7.609 1.00 95.62 94 GLN A N 1
ATOM 771 C CA . GLN A 1 94 ? -5.306 5.879 7.722 1.00 95.62 94 GLN A CA 1
ATOM 772 C C . GLN A 1 94 ? -5.738 4.896 8.812 1.00 95.62 94 GLN A C 1
ATOM 774 O O . GLN A 1 94 ? -6.618 5.211 9.614 1.00 95.62 94 GLN A O 1
ATOM 779 N N . LYS A 1 95 ? -5.080 3.734 8.893 1.00 96.44 95 LYS A N 1
ATOM 780 C CA . LYS A 1 95 ? -5.346 2.744 9.938 1.00 96.44 95 LYS A CA 1
ATOM 781 C C . LYS A 1 95 ? -5.045 3.302 11.333 1.00 96.44 95 LYS A C 1
ATOM 783 O O . LYS A 1 95 ? -5.901 3.224 12.208 1.00 96.44 95 LYS A O 1
ATOM 788 N N . ALA A 1 96 ? -3.890 3.940 11.516 1.00 95.94 96 ALA A N 1
ATOM 789 C CA . ALA A 1 96 ? -3.502 4.546 12.790 1.00 95.94 96 ALA A CA 1
ATOM 790 C C . ALA A 1 96 ? -4.436 5.695 13.216 1.00 95.94 96 ALA A C 1
ATOM 792 O O . ALA A 1 96 ? -4.707 5.872 14.403 1.00 95.94 96 ALA A O 1
ATOM 793 N N . LEU A 1 97 ? -4.947 6.484 12.262 1.00 95.12 97 LEU A N 1
ATOM 794 C CA . LEU A 1 97 ? -5.966 7.502 12.538 1.00 95.12 97 LEU A CA 1
ATOM 795 C C . LEU A 1 97 ? -7.280 6.867 13.005 1.00 95.12 97 LEU A C 1
ATOM 797 O O . LEU A 1 97 ? -7.830 7.289 14.019 1.00 95.12 97 LEU A O 1
ATOM 801 N N . SER A 1 98 ? -7.742 5.820 12.318 1.00 95.62 98 SER A N 1
ATOM 802 C CA . SER A 1 98 ? -8.967 5.105 12.688 1.00 95.62 98 SER A CA 1
ATOM 803 C C . SER A 1 98 ? -8.869 4.442 14.066 1.00 95.62 98 SER A C 1
ATOM 805 O O . SER A 1 98 ? -9.815 4.524 14.851 1.00 95.62 98 SER A O 1
ATOM 807 N N . GLU A 1 99 ? -7.721 3.839 14.390 1.00 95.81 99 GLU A N 1
ATOM 808 C CA . GLU A 1 99 ? -7.454 3.245 15.705 1.00 95.81 99 GLU A CA 1
ATOM 809 C C . GLU A 1 99 ? -7.467 4.309 16.812 1.00 95.81 99 GLU A C 1
ATOM 811 O O . GLU A 1 99 ? -8.133 4.117 17.830 1.00 95.81 99 GLU A O 1
ATOM 816 N N . ARG A 1 100 ? -6.834 5.470 16.589 1.00 95.31 100 ARG A N 1
ATOM 817 C CA . ARG A 1 100 ? -6.847 6.589 17.547 1.00 95.31 100 ARG A CA 1
ATOM 818 C C . ARG A 1 100 ? -8.261 7.128 17.791 1.00 95.31 100 ARG A C 1
ATOM 820 O O . ARG A 1 100 ? -8.633 7.387 18.934 1.00 95.31 100 ARG A O 1
ATOM 827 N N . ASP A 1 101 ? -9.065 7.272 16.741 1.00 96.00 101 ASP A N 1
ATOM 828 C CA . ASP A 1 101 ? -10.458 7.719 16.864 1.00 96.00 101 ASP A CA 1
ATOM 829 C C . ASP A 1 101 ? -11.341 6.681 17.571 1.00 96.00 101 ASP A C 1
ATOM 831 O O . ASP A 1 101 ? -12.294 7.025 18.277 1.00 96.00 101 ASP A O 1
ATOM 835 N N . GLN A 1 102 ? -11.051 5.392 17.391 1.00 95.00 102 GLN A N 1
ATOM 836 C CA . GLN A 1 102 ? -11.725 4.331 18.128 1.00 95.00 102 GLN A CA 1
ATOM 837 C C . GLN A 1 102 ? -11.341 4.353 19.611 1.00 95.00 102 GLN A C 1
ATOM 839 O O . GLN A 1 102 ? -12.225 4.247 20.458 1.00 95.00 102 GLN A O 1
ATOM 844 N N . GLU A 1 103 ? -10.058 4.514 19.927 1.00 94.62 103 GLU A N 1
ATOM 845 C CA . GLU A 1 103 ? -9.559 4.594 21.301 1.00 94.62 103 GLU A CA 1
ATOM 846 C C . GLU A 1 103 ? -10.142 5.798 22.043 1.00 94.62 103 GLU A C 1
ATOM 848 O O . GLU A 1 103 ? -10.641 5.646 23.156 1.00 94.62 103 GLU A O 1
ATOM 853 N N . LYS A 1 104 ? -10.207 6.966 21.393 1.00 95.88 104 LYS A N 1
ATOM 854 C CA . LYS A 1 104 ? -10.843 8.156 21.968 1.00 95.88 104 LYS A CA 1
ATOM 855 C C . LYS A 1 104 ? -12.307 7.901 22.343 1.00 95.88 104 LYS A C 1
ATOM 857 O O . LYS A 1 104 ? -12.715 8.204 23.458 1.00 95.88 104 LYS A O 1
ATOM 862 N N . ARG A 1 105 ? -13.080 7.262 21.456 1.00 93.88 105 ARG A N 1
ATOM 863 C CA . ARG A 1 105 ? -14.479 6.893 21.744 1.00 93.88 105 ARG A CA 1
ATOM 864 C C . ARG A 1 105 ? -14.607 5.889 22.892 1.00 93.88 105 ARG A C 1
ATOM 866 O O . ARG A 1 105 ? -15.572 5.968 23.650 1.00 93.88 105 ARG A O 1
ATOM 873 N N . ARG A 1 106 ? -13.663 4.949 23.026 1.00 94.06 106 ARG A N 1
ATOM 874 C CA . ARG A 1 106 ? -13.633 4.015 24.165 1.00 94.06 106 ARG A CA 1
ATOM 875 C C . ARG A 1 106 ? -13.362 4.756 25.469 1.00 94.06 106 ARG A C 1
ATOM 877 O O . ARG A 1 106 ? -14.125 4.574 26.407 1.00 94.06 106 ARG A O 1
ATOM 884 N N . ALA A 1 107 ? -12.367 5.642 25.491 1.00 93.62 107 ALA A N 1
ATOM 885 C CA . ALA A 1 107 ? -12.055 6.458 26.661 1.00 93.62 107 ALA A CA 1
ATOM 886 C C . ALA A 1 107 ? -13.244 7.340 27.084 1.00 93.62 107 ALA A C 1
ATOM 888 O O . ALA A 1 107 ? -13.580 7.388 28.265 1.00 93.62 107 ALA A O 1
ATOM 889 N N . ASP A 1 108 ? -13.932 7.975 26.129 1.00 95.12 108 ASP A N 1
ATOM 890 C CA . ASP A 1 108 ? -15.134 8.774 26.408 1.00 95.12 108 ASP A CA 1
ATOM 891 C C . ASP A 1 108 ? -16.265 7.912 27.009 1.00 95.12 108 ASP A C 1
ATOM 893 O O . ASP A 1 108 ? -16.957 8.334 27.937 1.00 95.12 108 ASP A O 1
ATOM 897 N N . THR A 1 109 ? -16.427 6.678 26.515 1.00 94.38 109 THR A N 1
ATOM 898 C CA . THR A 1 109 ? -17.425 5.723 27.028 1.00 94.38 109 THR A CA 1
ATOM 899 C C . THR A 1 109 ? -17.075 5.254 28.443 1.00 94.38 109 THR A C 1
ATOM 901 O O . THR A 1 109 ? -17.929 5.288 29.326 1.00 94.38 109 THR A O 1
ATOM 904 N N . GLU A 1 110 ? -15.819 4.878 28.688 1.00 94.19 110 GLU A N 1
ATOM 905 C CA . GLU A 1 110 ? -15.335 4.465 30.012 1.00 94.19 110 GLU A CA 1
ATOM 906 C C . GLU A 1 110 ? -15.442 5.597 31.040 1.00 94.19 110 GLU A C 1
ATOM 908 O O . GLU A 1 110 ? -15.792 5.356 32.198 1.00 94.19 110 GLU A O 1
ATOM 913 N N . HIS A 1 111 ? -15.181 6.844 30.637 1.00 94.69 111 HIS A N 1
ATOM 914 C CA . HIS A 1 111 ? -15.391 8.005 31.499 1.00 94.69 111 HIS A CA 1
ATOM 915 C C . HIS A 1 111 ? -16.867 8.170 31.878 1.00 94.69 111 HIS A C 1
ATOM 917 O O . HIS A 1 111 ? -17.175 8.316 33.062 1.00 94.69 111 HIS A O 1
ATOM 923 N N . ALA A 1 112 ? -17.780 8.071 30.908 1.00 95.19 112 ALA A N 1
ATOM 924 C CA . ALA A 1 112 ? -19.214 8.178 31.164 1.00 95.19 112 ALA A CA 1
ATOM 925 C C . ALA A 1 112 ? -19.741 7.053 32.078 1.00 95.19 112 ALA A C 1
ATOM 927 O O . ALA A 1 112 ? -20.553 7.306 32.974 1.00 95.19 112 ALA A O 1
ATOM 928 N N . GLU A 1 113 ? -19.275 5.815 31.892 1.00 95.31 113 GLU A N 1
ATOM 929 C CA . GLU A 1 113 ? -19.637 4.691 32.764 1.00 95.31 113 GLU A CA 1
ATOM 930 C C . GLU A 1 113 ? -19.096 4.865 34.186 1.00 95.31 113 GLU A C 1
ATOM 932 O O . GLU A 1 113 ? -19.829 4.635 35.152 1.00 95.31 113 GLU A O 1
ATOM 937 N N . ASN A 1 114 ? -17.852 5.328 34.334 1.00 95.50 114 ASN A N 1
ATOM 938 C CA . ASN A 1 114 ? -17.266 5.606 35.644 1.00 95.50 114 ASN A CA 1
ATOM 939 C C . ASN A 1 114 ? -18.022 6.705 36.397 1.00 95.50 114 ASN A C 1
ATOM 941 O O . ASN A 1 114 ? -18.265 6.566 37.599 1.00 95.50 114 ASN A O 1
ATOM 945 N N . ASP A 1 115 ? -18.433 7.771 35.712 1.00 96.06 115 ASP A N 1
ATOM 946 C CA . ASP A 1 115 ? -19.228 8.839 36.320 1.00 96.06 115 ASP A CA 1
ATOM 947 C C . ASP A 1 115 ? -20.591 8.321 36.794 1.00 96.06 115 A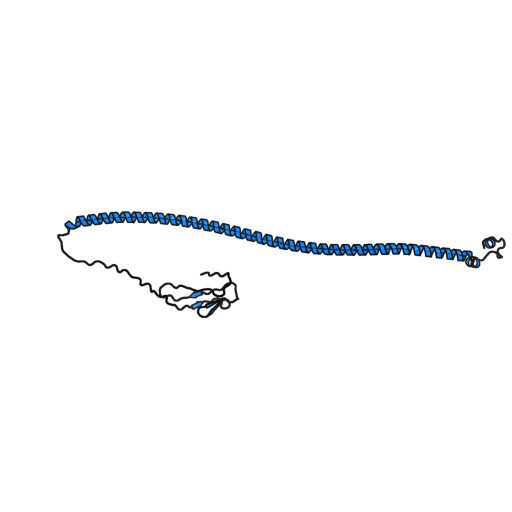SP A C 1
ATOM 949 O O . ASP A 1 115 ? -21.009 8.600 37.925 1.00 96.06 115 ASP A O 1
ATOM 953 N N . LYS A 1 116 ? -21.251 7.485 35.984 1.00 96.50 116 LYS A N 1
ATOM 954 C CA . LYS A 1 116 ? -22.515 6.838 36.354 1.00 96.50 116 LYS A CA 1
ATOM 955 C C . LYS A 1 116 ? -22.349 5.916 37.564 1.00 96.50 116 LYS A C 1
ATOM 957 O O . LYS A 1 116 ? -23.138 5.998 38.505 1.00 96.50 116 LYS A O 1
ATOM 962 N N . LEU A 1 117 ? -21.307 5.085 37.579 1.00 95.88 117 LEU A N 1
ATOM 963 C CA . LEU A 1 117 ? -21.016 4.181 38.693 1.00 95.88 117 LEU A CA 1
ATOM 964 C C . LEU A 1 117 ? -20.716 4.957 39.982 1.00 95.88 117 LEU A C 1
ATOM 966 O O . LEU A 1 117 ? -21.159 4.581 41.068 1.00 95.88 117 LEU A O 1
ATOM 970 N N . LYS A 1 118 ? -19.989 6.074 39.875 1.00 96.38 118 LYS A N 1
ATOM 971 C CA . LYS A 1 118 ? -19.697 6.954 41.010 1.00 96.38 118 LYS A CA 1
ATOM 972 C C . LYS A 1 118 ? -20.974 7.577 41.575 1.00 96.38 118 LYS A C 1
ATOM 974 O O . LYS A 1 118 ? -21.131 7.621 42.797 1.00 96.38 118 LYS A O 1
ATOM 979 N N . GLN A 1 119 ? -21.892 8.003 40.708 1.00 95.88 119 GLN A N 1
ATOM 980 C CA . GLN A 1 119 ? -23.198 8.521 41.110 1.00 95.88 119 GLN A CA 1
ATOM 981 C C . GLN A 1 119 ? -24.054 7.444 41.795 1.00 95.88 119 GLN A C 1
ATOM 983 O O . GLN A 1 119 ? -24.643 7.701 42.847 1.00 95.88 119 GLN A O 1
ATOM 988 N N . GLU A 1 120 ? -24.094 6.232 41.241 1.00 95.12 120 GLU A N 1
ATOM 989 C CA . GLU A 1 120 ? -24.837 5.102 41.806 1.00 95.12 120 GLU A CA 1
ATOM 990 C C . GLU A 1 120 ? -24.304 4.707 43.188 1.00 95.12 120 GLU A C 1
ATOM 992 O O . GLU A 1 120 ? -25.071 4.617 44.148 1.00 95.12 120 GLU A O 1
ATOM 997 N N . LYS A 1 121 ? -22.979 4.611 43.336 1.00 96.50 121 LYS A N 1
ATOM 998 C CA . LYS A 1 121 ? -22.324 4.324 44.619 1.00 96.50 121 LYS A CA 1
ATOM 999 C C . LYS A 1 121 ? -22.615 5.387 45.681 1.00 96.50 121 LYS A C 1
ATOM 1001 O O . LYS A 1 121 ? -22.772 5.067 46.859 1.00 96.50 121 LYS A O 1
ATOM 1006 N N . GLN A 1 122 ? -22.685 6.661 45.291 1.00 96.38 122 GLN A N 1
ATOM 1007 C CA . GLN A 1 122 ? -23.031 7.740 46.217 1.00 96.38 122 GLN A CA 1
ATOM 1008 C C . GLN A 1 122 ? -24.492 7.647 46.674 1.00 96.38 122 GLN A C 1
ATOM 1010 O O . GLN A 1 122 ? -24.774 7.841 47.859 1.00 96.38 122 GLN A O 1
ATOM 1015 N N . LYS A 1 123 ? -25.407 7.303 45.761 1.00 96.31 123 LYS A N 1
ATOM 1016 C CA . LYS A 1 123 ? -26.820 7.079 46.083 1.00 96.31 123 LYS A CA 1
ATOM 1017 C C . LYS A 1 123 ? -27.001 5.887 47.028 1.00 96.31 123 LYS A C 1
ATOM 1019 O O . LYS A 1 123 ? -27.694 6.017 48.033 1.00 96.31 123 LYS A O 1
ATOM 1024 N N . GLU A 1 124 ? -26.326 4.769 46.763 1.00 96.44 124 GLU A N 1
ATOM 1025 C CA . GLU A 1 124 ? -26.351 3.583 47.630 1.00 96.44 124 GLU A CA 1
ATOM 1026 C C . GLU A 1 124 ? -25.846 3.909 49.046 1.00 96.44 124 GLU A C 1
ATOM 1028 O O . GLU A 1 124 ? -26.456 3.518 50.044 1.00 96.44 124 GLU A O 1
ATOM 1033 N N . LEU A 1 125 ? -24.762 4.686 49.158 1.00 96.50 125 LEU A N 1
ATOM 1034 C CA . LEU A 1 125 ? -24.229 5.105 50.454 1.00 96.50 125 LEU A CA 1
ATOM 1035 C C . LEU A 1 125 ? -25.238 5.955 51.242 1.00 96.50 125 LEU A C 1
ATOM 1037 O O . LEU A 1 125 ? -25.393 5.765 52.451 1.00 96.50 125 LEU A O 1
ATOM 1041 N N . GLN A 1 126 ? -25.942 6.862 50.561 1.00 96.12 126 GLN A N 1
ATOM 1042 C CA . GLN A 1 126 ? -26.978 7.694 51.168 1.00 96.12 126 GLN A CA 1
ATOM 1043 C C . GLN A 1 126 ? -28.181 6.858 51.636 1.00 96.12 126 GLN A C 1
ATOM 1045 O O . GLN A 1 126 ? -28.673 7.054 52.750 1.00 96.12 126 GLN A O 1
ATOM 1050 N N . GLU A 1 127 ? -28.634 5.895 50.829 1.00 95.12 127 GLU A N 1
ATOM 1051 C CA . GLU A 1 127 ? -29.709 4.968 51.207 1.00 95.12 127 GLU A CA 1
ATOM 1052 C C . GLU A 1 127 ? -29.313 4.110 52.415 1.00 95.12 127 GLU A C 1
ATOM 1054 O O . GLU A 1 127 ? -30.094 3.970 53.360 1.00 95.12 127 GLU A O 1
ATOM 1059 N N . LYS A 1 128 ? -28.070 3.617 52.451 1.00 95.06 128 LYS A N 1
ATOM 1060 C CA . LYS A 1 128 ? -27.541 2.841 53.579 1.00 95.06 128 LYS A CA 1
ATOM 1061 C C . LYS A 1 128 ? -27.493 3.653 54.873 1.00 95.06 128 LYS A C 1
ATOM 1063 O O . LYS A 1 128 ? -27.866 3.137 55.926 1.00 95.06 128 LYS A O 1
ATOM 1068 N N . GLN A 1 129 ? -27.082 4.921 54.808 1.00 95.56 129 GLN A N 1
ATOM 1069 C CA . GLN A 1 129 ? -27.114 5.823 55.966 1.00 95.56 129 GLN A CA 1
ATOM 1070 C C . GLN A 1 129 ? -28.544 6.057 56.462 1.00 95.56 129 GLN A C 1
ATOM 1072 O O . GLN A 1 129 ? -28.801 5.994 57.667 1.00 95.56 129 GLN A O 1
ATOM 1077 N N . LYS A 1 130 ? -29.493 6.270 55.543 1.00 95.12 130 LYS A N 1
ATOM 1078 C CA . LYS A 1 130 ? -30.906 6.448 55.891 1.00 95.12 130 LYS A CA 1
ATOM 1079 C C . LYS A 1 130 ? -31.470 5.204 56.584 1.00 95.12 130 LYS A C 1
ATOM 1081 O O . LYS A 1 130 ? -32.024 5.326 57.675 1.00 95.12 130 LYS A O 1
ATOM 1086 N N . ALA A 1 131 ? -31.243 4.015 56.028 1.00 94.50 131 ALA A N 1
ATOM 1087 C CA . ALA A 1 131 ? -31.669 2.758 56.639 1.00 94.50 131 ALA A CA 1
ATOM 1088 C C . ALA A 1 131 ? -31.037 2.543 58.027 1.00 94.50 131 ALA A C 1
ATOM 1090 O O . ALA A 1 131 ? -31.723 2.161 58.973 1.00 94.50 131 ALA A O 1
ATOM 1091 N N . GLN A 1 132 ? -29.746 2.852 58.190 1.00 95.56 132 GLN A N 1
ATOM 1092 C CA . GLN A 1 132 ? -29.066 2.751 59.485 1.00 95.56 132 GLN A CA 1
ATOM 1093 C C . GLN A 1 132 ? -29.678 3.687 60.541 1.00 95.56 132 GLN A C 1
ATOM 1095 O O . GLN A 1 132 ? -29.821 3.300 61.706 1.00 95.56 132 GLN A O 1
ATOM 1100 N N . SER A 1 133 ? -30.079 4.899 60.145 1.00 94.44 133 SER A N 1
ATOM 1101 C CA . SER A 1 133 ? -30.760 5.834 61.047 1.00 94.44 133 SER A CA 1
ATOM 1102 C C . SER A 1 133 ? -32.139 5.319 61.483 1.00 94.44 133 SER A C 1
ATOM 1104 O O . SER A 1 133 ? -32.480 5.405 62.663 1.00 94.44 133 SER A O 1
ATOM 1106 N N . GLU A 1 134 ? -32.896 4.691 60.576 1.00 95.25 134 GLU A N 1
ATOM 1107 C CA . GLU A 1 134 ? -34.193 4.078 60.889 1.00 95.25 134 GLU A CA 1
ATOM 1108 C C . GLU A 1 134 ? -34.047 2.871 61.821 1.00 95.25 134 GLU A C 1
ATOM 1110 O O . GLU A 1 134 ? -34.771 2.778 62.812 1.00 95.25 134 GLU A O 1
ATOM 1115 N N . VAL A 1 135 ? -33.067 1.994 61.572 1.00 95.19 135 VAL A N 1
ATOM 1116 C CA . VAL A 1 135 ? -32.737 0.871 62.469 1.00 95.19 135 VAL A CA 1
ATOM 1117 C C . VAL A 1 135 ? -32.398 1.380 63.868 1.00 95.19 135 VAL A C 1
ATOM 1119 O O . VAL A 1 135 ? -32.886 0.835 64.859 1.00 95.19 135 VAL A O 1
ATOM 1122 N N . THR A 1 136 ? -31.607 2.450 63.966 1.00 94.88 136 THR A N 1
ATOM 1123 C CA . THR A 1 136 ? -31.258 3.061 65.256 1.00 94.88 136 THR A CA 1
ATOM 1124 C C . THR A 1 136 ? -32.502 3.592 65.968 1.00 94.88 136 THR A C 1
ATOM 1126 O O . THR A 1 136 ? -32.708 3.293 67.143 1.00 94.88 136 THR A O 1
ATOM 1129 N N . ARG A 1 137 ? -33.380 4.312 65.255 1.00 96.25 137 ARG A N 1
ATOM 1130 C CA . ARG A 1 137 ? -34.645 4.826 65.804 1.00 96.25 137 ARG A CA 1
ATOM 1131 C C . ARG A 1 137 ? -35.528 3.699 66.346 1.00 96.25 137 ARG A C 1
ATOM 1133 O O . ARG A 1 137 ? -35.932 3.752 67.505 1.00 96.25 137 ARG A O 1
ATOM 1140 N N . LEU A 1 138 ? -35.775 2.670 65.534 1.00 95.25 138 LEU A N 1
ATOM 1141 C CA . LEU A 1 138 ? -36.607 1.517 65.898 1.00 95.25 138 LEU A CA 1
ATOM 1142 C C . LEU A 1 138 ? -36.006 0.702 67.047 1.00 95.25 138 LEU A C 1
ATOM 1144 O O . LEU A 1 138 ? -36.742 0.138 67.854 1.00 95.25 138 LEU A O 1
ATOM 1148 N N . THR A 1 139 ? -34.677 0.626 67.144 1.00 94.94 139 THR A N 1
ATOM 1149 C CA . THR A 1 139 ? -34.001 -0.047 68.263 1.00 94.94 139 THR A CA 1
ATOM 1150 C C . THR A 1 139 ? -34.266 0.689 69.576 1.00 94.94 139 THR A C 1
ATOM 1152 O O . THR A 1 139 ? -34.616 0.054 70.571 1.00 94.94 139 THR A O 1
ATOM 1155 N N . THR A 1 140 ? -34.164 2.020 69.576 1.00 95.00 140 THR A N 1
ATOM 1156 C CA . THR A 1 140 ? -34.450 2.855 70.753 1.00 95.00 140 THR A CA 1
ATOM 1157 C C . THR A 1 140 ? -35.922 2.769 71.163 1.00 95.00 140 THR A C 1
ATOM 1159 O O . THR A 1 140 ? -36.223 2.598 72.343 1.00 95.00 140 THR A O 1
ATOM 1162 N N . GLU A 1 141 ? -36.844 2.814 70.199 1.00 94.69 141 GLU A N 1
ATOM 1163 C CA . GLU A 1 141 ? -38.288 2.680 70.439 1.00 94.69 141 GLU A CA 1
ATOM 1164 C C . GLU A 1 141 ? -38.640 1.298 71.013 1.00 94.69 141 GLU A C 1
ATOM 1166 O O . GLU A 1 141 ? -39.337 1.196 72.022 1.00 94.69 141 GLU A O 1
ATOM 1171 N N . ASN A 1 142 ? -38.062 0.222 70.465 1.00 93.25 142 ASN A N 1
ATOM 1172 C CA . ASN A 1 142 ? -38.215 -1.124 71.025 1.00 93.25 142 ASN A CA 1
ATOM 1173 C C . ASN A 1 142 ? -37.675 -1.232 72.458 1.00 93.25 142 ASN A C 1
ATOM 1175 O O . ASN A 1 142 ? -38.285 -1.900 73.295 1.00 93.25 142 ASN A O 1
ATOM 1179 N N . GLN A 1 143 ? -36.544 -0.592 72.770 1.00 93.75 143 GLN A N 1
ATOM 1180 C CA . GLN A 1 143 ? -36.020 -0.557 74.139 1.00 93.75 143 GLN A CA 1
ATOM 1181 C C . GLN A 1 143 ? -36.965 0.184 75.095 1.00 93.75 143 GLN A C 1
ATOM 1183 O O . GLN A 1 143 ? -37.213 -0.306 76.200 1.00 93.75 143 GLN A O 1
ATOM 1188 N N . GLN A 1 144 ? -37.527 1.320 74.669 1.00 93.88 144 GLN A N 1
ATOM 1189 C CA . GLN A 1 144 ? -38.509 2.081 75.447 1.00 93.88 144 GLN A CA 1
ATOM 1190 C C . GLN A 1 144 ? -39.769 1.255 75.717 1.00 93.88 144 GLN A C 1
ATOM 1192 O O . GLN A 1 144 ? -40.121 1.064 76.882 1.00 93.88 144 GLN A O 1
ATOM 1197 N N . LEU A 1 145 ? -40.375 0.668 74.681 1.00 93.81 145 LEU A N 1
ATOM 1198 C CA . LEU A 1 145 ? -41.556 -0.193 74.813 1.00 93.81 145 LEU A CA 1
ATOM 1199 C C . LEU A 1 145 ? -41.290 -1.389 75.734 1.00 93.81 145 LEU A C 1
ATOM 1201 O O . LEU A 1 145 ? -42.097 -1.705 76.605 1.00 93.81 145 LEU A O 1
ATOM 1205 N N . LYS A 1 146 ? -40.123 -2.033 75.610 1.00 92.06 146 LYS A N 1
ATOM 1206 C CA . LYS A 1 146 ? -39.727 -3.135 76.499 1.00 92.06 146 LYS A CA 1
ATOM 1207 C C . LYS A 1 146 ? -39.647 -2.686 77.963 1.00 92.06 146 LYS A C 1
ATOM 1209 O O . LYS A 1 146 ? -40.043 -3.438 78.856 1.00 92.06 146 LYS A O 1
ATOM 1214 N N . SER A 1 147 ? -39.169 -1.466 78.216 1.00 86.62 147 SER A N 1
ATOM 1215 C CA . SER A 1 147 ? -39.137 -0.881 79.560 1.00 86.62 147 SER A CA 1
ATOM 1216 C C . SER A 1 147 ? -40.539 -0.556 80.097 1.00 86.62 147 SER A C 1
ATOM 1218 O O . SER A 1 147 ? -40.814 -0.827 81.266 1.00 86.62 147 SER A O 1
ATOM 1220 N N . GLU A 1 148 ? -41.449 -0.055 79.256 1.00 88.19 148 GLU A N 1
ATOM 1221 C CA . GLU A 1 148 ? -42.850 0.197 79.623 1.00 88.19 148 GLU A CA 1
ATOM 1222 C C . GLU A 1 148 ? -43.594 -1.101 79.943 1.00 88.19 148 GLU A C 1
ATOM 1224 O O . GLU A 1 148 ? -44.217 -1.209 80.999 1.00 88.19 148 GLU A O 1
ATOM 1229 N N . ILE A 1 149 ? -43.446 -2.131 79.104 1.00 84.31 149 ILE A N 1
ATOM 1230 C CA . ILE A 1 149 ? -44.010 -3.466 79.352 1.00 84.31 149 ILE A CA 1
ATOM 1231 C C . ILE A 1 149 ? -43.515 -4.019 80.696 1.00 84.31 149 ILE A C 1
ATOM 1233 O O . ILE A 1 149 ? -44.301 -4.561 81.475 1.00 84.31 149 ILE A O 1
ATOM 1237 N N . SER A 1 150 ? -42.226 -3.855 81.012 1.00 85.25 150 SER A N 1
ATOM 1238 C CA . SER A 1 150 ? -41.673 -4.299 82.297 1.00 85.25 150 SER A CA 1
ATOM 1239 C C . SER A 1 150 ? -42.275 -3.557 83.496 1.00 85.25 150 SER A C 1
ATOM 1241 O O . SER A 1 150 ? -42.420 -4.164 84.556 1.00 85.25 150 SER A O 1
ATOM 1243 N N . LYS A 1 151 ? -42.635 -2.275 83.346 1.00 81.75 151 LYS A N 1
AT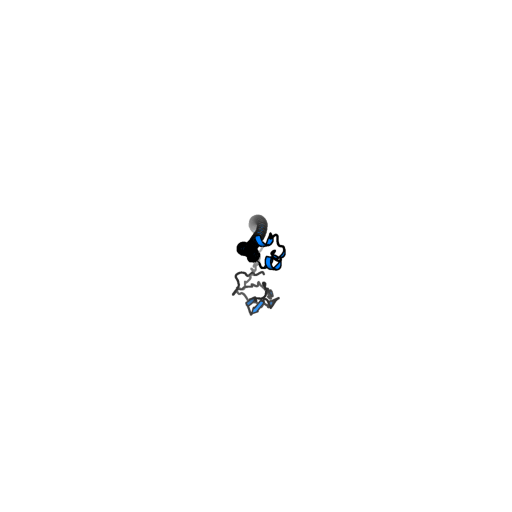OM 1244 C CA . LYS A 1 151 ? -43.302 -1.473 84.389 1.00 81.75 151 LYS A CA 1
ATOM 1245 C C . LYS A 1 151 ? -44.783 -1.817 84.556 1.00 81.75 151 LYS A C 1
ATOM 1247 O O . LYS A 1 151 ? -45.307 -1.647 85.650 1.00 81.75 151 LYS A O 1
ATOM 1252 N N . LEU A 1 152 ? -45.445 -2.298 83.503 1.00 76.19 152 LEU A N 1
ATOM 1253 C CA . LEU A 1 152 ? -46.851 -2.724 83.538 1.00 76.19 152 LEU A CA 1
ATOM 1254 C C . LEU A 1 152 ? -47.025 -4.157 84.066 1.00 76.19 152 LEU A C 1
ATOM 1256 O O . LEU A 1 152 ? -48.077 -4.493 84.604 1.00 76.19 152 LEU A O 1
ATOM 1260 N N . ARG A 1 153 ? -45.987 -4.999 83.988 1.00 65.56 153 ARG A N 1
ATOM 1261 C CA . ARG A 1 153 ? -46.005 -6.397 84.461 1.00 65.56 153 ARG A CA 1
ATOM 1262 C C . ARG A 1 153 ? -46.440 -6.603 85.931 1.00 65.56 153 ARG A C 1
ATOM 1264 O O . ARG A 1 153 ? -47.145 -7.581 86.169 1.00 65.56 153 ARG A O 1
ATOM 1271 N N . PRO A 1 154 ? -46.118 -5.724 86.904 1.00 58.28 154 PRO A N 1
ATOM 1272 C CA . PRO A 1 154 ? -46.618 -5.829 88.278 1.00 58.28 154 PRO A CA 1
ATOM 1273 C C . PRO A 1 154 ? -48.133 -5.598 88.431 1.00 58.28 154 PRO A C 1
ATOM 1275 O O . PRO A 1 154 ? -48.679 -5.934 89.475 1.00 58.28 154 PRO A O 1
ATOM 1278 N N . GLN A 1 155 ? -48.824 -5.032 87.431 1.00 52.53 155 GLN A N 1
ATOM 1279 C CA . GLN A 1 155 ? -50.276 -4.797 87.489 1.00 52.53 155 GLN A CA 1
ATOM 1280 C C . GLN A 1 155 ? -51.113 -5.976 86.962 1.00 52.53 155 GLN A C 1
ATOM 1282 O O . GLN A 1 155 ? -52.322 -5.995 87.170 1.00 52.53 155 GLN A O 1
ATOM 1287 N N . ILE A 1 156 ? -50.498 -6.973 86.309 1.00 48.50 156 ILE A N 1
ATOM 1288 C CA . ILE A 1 156 ? -51.212 -8.082 85.637 1.00 48.50 156 ILE A CA 1
ATOM 1289 C C . ILE A 1 156 ? -51.011 -9.434 86.351 1.00 48.50 156 ILE A C 1
ATOM 1291 O O . ILE A 1 156 ? -51.588 -10.446 85.962 1.00 48.50 156 ILE A O 1
ATOM 1295 N N . THR A 1 157 ? -50.246 -9.483 87.445 1.00 41.56 157 THR A N 1
ATOM 1296 C CA . THR A 1 157 ? -50.009 -10.712 88.226 1.00 41.56 157 THR A CA 1
ATOM 1297 C C . THR A 1 157 ? -51.184 -11.152 89.113 1.00 41.56 157 THR A C 1
ATOM 1299 O O . THR A 1 157 ? -51.003 -12.047 89.933 1.00 41.56 157 THR A O 1
ATOM 1302 N N . SER A 1 158 ? -52.399 -10.610 88.946 1.00 43.91 158 SER A N 1
ATOM 1303 C CA . SER A 1 158 ? -53.597 -11.106 89.653 1.00 43.91 158 SER A CA 1
ATOM 1304 C C . SER A 1 158 ? -54.589 -11.910 88.803 1.00 43.91 158 SER A C 1
ATOM 1306 O O . SER A 1 158 ? -55.592 -12.368 89.348 1.00 43.91 158 SER A O 1
ATOM 1308 N N . ALA A 1 159 ? -54.341 -12.167 87.512 1.00 39.62 159 ALA A N 1
ATOM 1309 C CA . ALA A 1 159 ? -55.287 -12.946 86.706 1.00 39.62 159 ALA A CA 1
ATOM 1310 C C . ALA A 1 159 ? -54.622 -13.998 85.804 1.00 39.62 159 ALA A C 1
ATOM 1312 O O . ALA A 1 159 ? -54.220 -13.716 84.682 1.00 39.62 159 ALA A O 1
ATOM 1313 N N . LYS A 1 160 ? -54.624 -15.228 86.334 1.00 40.06 160 LYS A N 1
ATOM 1314 C CA . LYS A 1 160 ? -54.666 -16.543 85.669 1.00 40.06 160 LYS A CA 1
ATOM 1315 C C . LYS A 1 160 ? -53.573 -16.922 84.659 1.00 40.06 160 LYS A C 1
ATOM 1317 O O . LYS A 1 160 ? -53.464 -16.404 83.554 1.00 40.06 160 LYS A O 1
ATOM 1322 N N . GLU A 1 161 ? -52.877 -17.988 85.050 1.00 46.22 161 GLU A N 1
ATOM 1323 C CA . GLU A 1 161 ? -52.205 -18.971 84.205 1.00 46.22 161 GLU A CA 1
ATOM 1324 C C . GLU A 1 161 ? -52.993 -19.304 82.930 1.00 46.22 161 GLU A C 1
ATOM 1326 O O . GLU A 1 161 ? -54.131 -19.766 82.995 1.00 46.22 161 GLU A O 1
ATOM 1331 N N . GLN A 1 162 ? -52.333 -19.184 81.778 1.00 39.69 162 GLN A N 1
ATOM 1332 C CA . GLN A 1 162 ? -52.465 -20.167 80.708 1.00 39.69 162 GLN A CA 1
ATOM 1333 C C . GLN A 1 162 ? -51.234 -20.118 79.796 1.00 39.69 162 GLN A C 1
ATOM 1335 O O . GLN A 1 162 ? -50.924 -19.117 79.153 1.00 39.69 162 GLN A O 1
ATOM 1340 N N . SER A 1 163 ? -50.520 -21.238 79.780 1.00 49.88 163 SER A N 1
ATOM 1341 C CA . SER A 1 163 ? -49.405 -21.559 78.897 1.00 49.88 163 SER A CA 1
ATOM 1342 C C . SER A 1 163 ? -49.815 -21.477 77.423 1.00 49.88 163 SER A C 1
ATOM 1344 O O . SER A 1 163 ? -50.751 -22.160 77.003 1.00 49.88 163 SER A O 1
ATOM 1346 N N . LYS A 1 164 ? -49.073 -20.708 76.622 1.00 44.97 164 LYS A N 1
ATOM 1347 C CA . LYS A 1 164 ? -49.172 -20.677 75.156 1.00 44.97 164 LYS A CA 1
ATOM 1348 C C . LYS A 1 164 ? -47.782 -20.966 74.571 1.00 44.97 164 LYS A C 1
ATOM 1350 O O . LYS A 1 164 ? -46.839 -20.299 74.994 1.00 44.97 164 LYS A O 1
ATOM 1355 N N . PRO A 1 165 ? -47.619 -21.942 73.659 1.00 49.38 165 PRO A N 1
ATOM 1356 C CA . PRO A 1 165 ? -46.307 -22.270 73.124 1.00 49.38 165 PRO A CA 1
ATOM 1357 C C . PRO A 1 165 ? -45.857 -21.252 72.066 1.00 49.38 165 PRO A C 1
ATOM 1359 O O . PRO A 1 165 ? -46.668 -20.705 71.315 1.00 49.38 165 PRO A O 1
ATOM 1362 N N . GLU A 1 166 ? -44.547 -21.010 72.047 1.00 44.34 166 GLU A N 1
ATOM 1363 C CA . GLU A 1 166 ? -43.807 -20.205 71.071 1.00 44.34 166 GLU A CA 1
ATOM 1364 C C . GLU A 1 166 ? -44.000 -20.716 69.630 1.00 44.34 166 GLU A C 1
ATOM 1366 O O . GLU A 1 166 ? -43.995 -21.931 69.403 1.00 44.34 166 GLU A O 1
ATOM 1371 N N . PRO A 1 167 ? -44.121 -19.826 68.627 1.00 44.62 167 PRO A N 1
ATOM 1372 C CA . PRO A 1 167 ? -44.126 -20.234 67.233 1.00 44.62 167 PRO A CA 1
ATOM 1373 C C . PRO A 1 167 ? -42.697 -20.601 66.814 1.00 44.62 167 PRO A C 1
ATOM 1375 O O . PRO A 1 167 ? -41.817 -19.746 66.736 1.00 44.62 167 PRO A O 1
ATOM 1378 N N . GLN A 1 168 ? -42.469 -21.881 66.525 1.00 42.09 168 GLN A N 1
ATOM 1379 C CA . GLN A 1 168 ? -41.243 -22.337 65.878 1.00 42.09 168 GLN A CA 1
ATOM 1380 C C . GLN A 1 168 ? -41.172 -21.737 64.470 1.00 42.09 168 GLN A C 1
ATOM 1382 O O . GLN A 1 168 ? -41.947 -22.093 63.581 1.00 42.09 168 GLN A O 1
ATOM 1387 N N . THR A 1 169 ? -40.229 -20.825 64.252 1.00 42.66 169 THR A N 1
ATOM 1388 C CA . THR A 1 169 ? -39.804 -20.417 62.916 1.00 42.66 169 THR A CA 1
ATOM 1389 C C . THR A 1 169 ? -39.172 -21.624 62.232 1.00 42.66 169 THR A C 1
ATOM 1391 O O . THR A 1 169 ? -38.047 -22.018 62.533 1.00 42.66 169 THR A O 1
ATOM 1394 N N . GLN A 1 170 ? -39.912 -22.236 61.305 1.00 44.78 170 GLN A N 1
ATOM 1395 C CA . GLN A 1 170 ? -39.367 -23.223 60.380 1.00 44.78 170 GLN A CA 1
ATOM 1396 C C . GLN A 1 170 ? -38.329 -22.527 59.501 1.00 44.78 170 GLN A C 1
ATOM 1398 O O . GLN A 1 170 ? -38.642 -21.880 58.503 1.00 44.78 170 GLN A O 1
ATOM 1403 N N . GLN A 1 171 ? -37.070 -22.632 59.909 1.00 46.88 171 GLN A N 1
ATOM 1404 C CA . GLN A 1 171 ? -35.940 -22.317 59.060 1.00 46.88 171 GLN A CA 1
ATOM 1405 C C . GLN A 1 171 ? -35.936 -23.381 57.958 1.00 46.88 171 GLN A C 1
ATOM 1407 O O . GLN A 1 171 ? -35.582 -24.535 58.199 1.00 46.88 171 GLN A O 1
ATOM 1412 N N . ILE A 1 172 ? -36.400 -23.020 56.760 1.00 53.62 172 ILE A N 1
ATOM 1413 C CA . ILE A 1 172 ? -36.275 -23.870 55.577 1.00 53.62 172 ILE A CA 1
ATOM 1414 C C . ILE A 1 172 ? -34.772 -23.999 55.316 1.00 53.62 172 ILE A C 1
ATOM 1416 O O . ILE A 1 172 ? -34.160 -23.134 54.691 1.00 53.62 172 ILE A O 1
ATOM 1420 N N . GLN A 1 173 ? -34.153 -25.057 55.841 1.00 49.19 173 GLN A N 1
ATOM 1421 C CA . GLN A 1 173 ? -32.838 -25.489 55.390 1.00 49.19 173 GLN A CA 1
ATOM 1422 C C . GLN A 1 173 ? -33.013 -25.965 53.953 1.00 49.19 173 GLN A C 1
ATOM 1424 O O . GLN A 1 173 ? -33.392 -27.107 53.691 1.00 49.19 173 GLN A O 1
ATOM 1429 N N . GLN A 1 174 ? -32.775 -25.053 53.012 1.00 55.28 174 GLN A N 1
ATOM 1430 C CA . GLN A 1 174 ? -32.552 -25.397 51.621 1.00 55.28 174 GLN A CA 1
ATOM 1431 C C . GLN A 1 174 ? -31.316 -26.298 51.590 1.00 55.28 174 GLN A C 1
ATOM 1433 O O . GLN A 1 174 ? -30.176 -25.844 51.685 1.00 55.28 174 GLN A O 1
ATOM 1438 N N . THR A 1 175 ? -31.550 -27.605 51.542 1.00 54.91 175 THR A N 1
ATOM 1439 C CA . THR A 1 175 ? -30.505 -28.603 51.352 1.00 54.91 175 THR A CA 1
ATOM 1440 C C . THR A 1 175 ? -29.988 -28.418 49.937 1.00 54.91 175 THR A C 1
ATOM 1442 O O . THR A 1 175 ? -30.627 -28.815 48.967 1.00 54.91 175 THR A O 1
ATOM 1445 N N . VAL A 1 176 ? -28.847 -27.742 49.809 1.00 57.09 176 VAL A N 1
ATOM 1446 C CA . VAL A 1 176 ? -28.151 -27.619 48.531 1.00 57.09 176 VAL A CA 1
ATOM 1447 C C . VAL A 1 176 ? -27.625 -29.015 48.189 1.00 57.09 176 VAL A C 1
ATOM 1449 O O . VAL A 1 176 ? -26.803 -29.544 48.941 1.00 57.09 176 VAL A O 1
ATOM 1452 N N . PRO A 1 177 ? -28.098 -29.662 47.110 1.00 61.00 177 PRO A N 1
ATOM 1453 C CA . PRO A 1 177 ? -27.583 -30.966 46.731 1.00 61.00 177 PRO A CA 1
ATOM 1454 C C . PRO A 1 177 ? -26.093 -30.831 46.398 1.00 61.00 177 PRO A C 1
ATOM 1456 O O . PRO A 1 177 ? -25.700 -30.054 45.532 1.00 61.00 177 PRO A O 1
ATOM 1459 N N . SER A 1 178 ? -25.259 -31.595 47.102 1.00 60.66 178 SER A N 1
ATOM 1460 C CA . SER A 1 178 ? -23.793 -31.549 47.015 1.00 60.66 178 SER A CA 1
ATOM 1461 C C . SER A 1 178 ? -23.217 -32.155 45.730 1.00 60.66 178 SER A C 1
ATOM 1463 O O . SER A 1 178 ? -22.002 -32.171 45.549 1.00 60.66 178 SER A O 1
ATOM 1465 N N . SER A 1 179 ? -24.063 -32.664 44.831 1.00 69.00 179 SER A N 1
ATOM 1466 C CA . SER A 1 179 ? -23.639 -33.362 43.617 1.00 69.00 179 SER A CA 1
ATOM 1467 C C . SER A 1 179 ? -24.242 -32.736 42.363 1.00 69.00 179 SER A C 1
ATOM 1469 O O . SER A 1 179 ? -25.455 -32.557 42.241 1.00 69.00 179 SER A O 1
ATOM 1471 N N . LEU A 1 180 ? -23.366 -32.424 41.405 1.00 72.69 180 LEU A N 1
ATOM 1472 C CA . LEU A 1 180 ? -23.753 -32.049 40.050 1.00 72.69 180 LEU A CA 1
ATOM 1473 C C . LEU A 1 180 ? -24.380 -33.273 39.374 1.00 72.69 180 LEU A C 1
ATOM 1475 O O . LEU A 1 180 ? -23.728 -34.305 39.227 1.00 72.69 180 LEU A O 1
ATOM 1479 N N . ARG A 1 181 ? -25.645 -33.163 38.961 1.00 76.12 181 ARG A N 1
ATOM 1480 C CA . ARG A 1 181 ? -26.297 -34.184 38.133 1.00 76.12 181 ARG A CA 1
ATOM 1481 C C . ARG A 1 181 ? -26.102 -33.843 36.661 1.00 76.12 181 ARG A C 1
ATOM 1483 O O . ARG A 1 181 ? -26.378 -32.720 36.245 1.00 76.12 181 ARG A O 1
ATOM 1490 N N . THR A 1 182 ? -25.644 -34.812 35.875 1.00 79.00 182 THR A N 1
ATOM 1491 C CA . THR A 1 182 ? -25.574 -34.683 34.417 1.00 79.00 182 THR A CA 1
ATOM 1492 C C . THR A 1 182 ? -26.984 -34.710 33.840 1.00 79.00 182 THR A C 1
ATOM 1494 O O . THR A 1 182 ? -27.754 -35.623 34.133 1.00 79.00 182 THR A O 1
ATOM 1497 N N . ILE A 1 183 ? -27.315 -33.719 33.016 1.00 80.19 183 ILE A N 1
ATOM 1498 C CA . ILE A 1 183 ? -28.578 -33.666 32.278 1.00 80.19 183 ILE A CA 1
ATOM 1499 C C . ILE A 1 183 ? -28.351 -34.034 30.813 1.00 80.19 183 ILE A C 1
ATOM 1501 O O . ILE A 1 183 ? -27.289 -33.763 30.247 1.00 80.19 183 ILE A O 1
ATOM 1505 N N . THR A 1 184 ? -29.357 -34.641 30.193 1.00 81.50 184 THR A N 1
ATOM 1506 C CA . THR A 1 184 ? -29.383 -34.850 28.744 1.00 81.50 184 THR A CA 1
ATOM 1507 C C . THR A 1 184 ? -29.652 -33.529 28.036 1.00 81.50 184 THR A C 1
ATOM 1509 O O . THR A 1 184 ? -30.512 -32.755 28.458 1.00 81.50 184 THR A O 1
ATOM 1512 N N . TYR A 1 185 ? -28.945 -33.284 26.939 1.00 85.69 185 TYR A N 1
ATOM 1513 C CA . TYR A 1 185 ? -29.133 -32.110 26.097 1.00 85.69 185 TYR A CA 1
ATOM 1514 C C . TYR A 1 185 ? -29.128 -32.515 24.627 1.00 85.69 185 TYR A C 1
ATOM 1516 O O . TYR A 1 185 ? -28.499 -33.504 24.246 1.00 85.69 185 TYR A O 1
ATOM 1524 N N . TYR A 1 186 ? -29.809 -31.717 23.810 1.00 83.56 186 TYR A N 1
ATOM 1525 C CA . TYR A 1 186 ? -29.729 -31.797 22.359 1.00 83.56 186 TYR A CA 1
ATOM 1526 C C . TYR A 1 186 ? -28.986 -30.579 21.839 1.00 83.56 186 TYR A C 1
ATOM 1528 O O . TYR A 1 186 ? -29.255 -29.447 22.257 1.00 83.56 186 TYR A O 1
ATOM 1536 N N . SER A 1 187 ? -28.056 -30.824 20.927 1.00 87.38 187 SER A N 1
ATOM 1537 C CA . SER A 1 187 ? -27.343 -29.757 20.244 1.00 87.38 187 SER A CA 1
ATOM 1538 C C . SER A 1 187 ? -28.028 -29.441 18.932 1.00 87.38 187 SER A C 1
ATOM 1540 O O . SER A 1 187 ? -28.447 -30.331 18.193 1.00 87.38 187 SER A O 1
ATOM 1542 N N . ILE A 1 188 ? -28.098 -28.155 18.642 1.00 89.56 188 ILE A N 1
ATOM 1543 C CA . ILE A 1 188 ? -28.654 -27.600 17.425 1.00 89.56 188 ILE A CA 1
ATOM 1544 C C . ILE A 1 188 ? -27.474 -27.005 16.667 1.00 89.56 188 ILE A C 1
ATOM 1546 O O . ILE A 1 188 ? -26.834 -26.061 17.134 1.00 89.56 188 ILE A O 1
ATOM 1550 N N . ILE A 1 189 ? -27.168 -27.598 15.516 1.00 90.00 189 ILE A N 1
ATOM 1551 C CA . ILE A 1 189 ? -26.105 -27.157 14.615 1.00 90.00 189 ILE A CA 1
ATOM 1552 C C . ILE A 1 189 ? -26.798 -26.601 13.368 1.00 90.00 189 ILE A C 1
ATOM 1554 O O . ILE A 1 189 ? -27.292 -27.393 12.567 1.00 90.00 189 ILE A O 1
ATOM 1558 N N . PRO A 1 190 ? -26.883 -25.266 13.213 1.00 86.62 190 PRO A N 1
ATOM 1559 C CA . PRO A 1 190 ? -27.541 -24.658 12.058 1.00 86.62 190 PRO A CA 1
ATOM 1560 C C . PRO A 1 190 ? -26.858 -25.020 10.736 1.00 86.62 190 PRO A C 1
ATOM 1562 O O . PRO A 1 190 ? -27.533 -25.201 9.729 1.00 86.62 190 PRO A O 1
ATOM 1565 N N . ASP A 1 191 ? -25.528 -25.145 10.765 1.00 87.62 191 ASP A N 1
ATOM 1566 C CA . ASP A 1 191 ? -24.706 -25.461 9.602 1.00 87.62 191 ASP A CA 1
ATOM 1567 C C . ASP A 1 191 ? -23.789 -26.672 9.890 1.00 87.62 191 ASP A C 1
ATOM 1569 O O . ASP A 1 191 ? -22.737 -26.526 10.532 1.00 87.62 191 ASP A O 1
ATOM 1573 N N . PRO A 1 192 ? -24.179 -27.886 9.453 1.00 86.19 192 PRO A N 1
ATOM 1574 C CA . PRO A 1 192 ? -23.409 -29.107 9.689 1.00 86.19 192 PRO A CA 1
ATOM 1575 C C . PRO A 1 192 ? -22.128 -29.190 8.842 1.00 86.19 192 PRO A C 1
ATOM 1577 O O . PRO A 1 192 ? -21.277 -30.048 9.102 1.00 86.19 192 PRO A O 1
ATOM 1580 N N . ASP A 1 193 ? -21.978 -28.328 7.829 1.00 86.94 193 ASP A N 1
ATOM 1581 C CA . ASP A 1 193 ? -20.754 -28.222 7.041 1.00 86.94 193 ASP A CA 1
ATOM 1582 C C . ASP A 1 193 ? -19.666 -27.477 7.813 1.00 86.94 193 ASP A C 1
ATOM 1584 O O . ASP A 1 193 ? -18.497 -27.791 7.611 1.00 86.94 193 ASP A O 1
ATOM 1588 N N . HIS A 1 194 ? -20.031 -26.547 8.705 1.00 88.06 194 HIS A N 1
ATOM 1589 C CA . HIS A 1 194 ? -19.102 -25.767 9.530 1.00 88.06 194 HIS A CA 1
ATOM 1590 C C . HIS A 1 194 ? -18.739 -26.451 10.849 1.00 88.06 194 HIS A C 1
ATOM 1592 O O . HIS A 1 194 ? -17.587 -26.365 11.285 1.00 88.06 194 HIS A O 1
ATOM 1598 N N . VAL A 1 195 ? -19.676 -27.170 11.473 1.00 89.50 195 VAL A N 1
ATOM 1599 C CA . VAL A 1 195 ? -19.462 -27.804 12.781 1.00 89.50 195 VAL A CA 1
ATOM 1600 C C . VAL A 1 195 ? -20.007 -29.221 12.811 1.00 89.50 195 VAL A C 1
ATOM 1602 O O . VAL A 1 195 ? -21.120 -29.492 12.374 1.00 89.50 195 VAL A O 1
ATOM 1605 N N . LYS A 1 196 ? -19.243 -30.131 13.415 1.00 89.81 196 LYS A N 1
ATOM 1606 C CA . LYS A 1 196 ? -19.686 -31.494 13.715 1.00 89.81 196 LYS A CA 1
ATOM 1607 C C . LYS A 1 196 ? -19.585 -31.747 15.205 1.00 89.81 196 LYS A C 1
ATOM 1609 O O . LYS A 1 196 ? -18.595 -31.380 15.832 1.00 89.81 196 LYS A O 1
ATOM 1614 N N . GLN A 1 197 ? -20.573 -32.427 15.770 1.00 88.56 197 GLN A N 1
ATOM 1615 C CA . GLN A 1 197 ? -20.491 -32.901 17.143 1.00 88.56 197 GLN A CA 1
ATOM 1616 C C . GLN A 1 197 ? -20.236 -34.404 17.179 1.00 88.56 197 GLN A C 1
ATOM 1618 O O . GLN A 1 197 ? -20.891 -35.178 16.485 1.00 88.56 197 GLN A O 1
ATOM 1623 N N . GLN A 1 198 ? -19.297 -34.814 18.026 1.00 88.75 198 GLN A N 1
ATOM 1624 C CA . GLN A 1 198 ? -19.044 -36.211 18.353 1.00 88.75 198 GLN A CA 1
ATOM 1625 C C . GLN A 1 198 ? -19.100 -36.372 19.867 1.00 88.75 198 GLN A C 1
ATOM 1627 O O . GLN A 1 198 ? -18.184 -35.953 20.574 1.00 88.75 198 GLN A O 1
ATOM 1632 N N . VAL A 1 199 ? -20.175 -36.980 20.368 1.00 85.06 199 VAL A N 1
ATOM 1633 C CA . VAL A 1 199 ? -20.411 -37.159 21.809 1.00 85.06 199 VAL A CA 1
ATOM 1634 C C . VAL A 1 199 ? -20.360 -35.798 22.529 1.00 85.06 199 VAL A C 1
ATOM 1636 O O . VAL A 1 199 ? -21.228 -34.953 22.322 1.00 85.06 199 VAL A O 1
ATOM 1639 N N . ASN A 1 200 ? -19.320 -35.552 23.322 1.00 84.81 200 ASN A N 1
ATOM 1640 C CA . ASN A 1 200 ? -19.080 -34.339 24.100 1.00 84.81 200 ASN A CA 1
ATOM 1641 C C . ASN A 1 200 ? -18.077 -33.378 23.437 1.00 84.81 200 ASN A C 1
ATOM 1643 O O . ASN A 1 200 ? -17.591 -32.457 24.090 1.00 84.81 200 ASN A O 1
ATOM 1647 N N . LYS A 1 201 ? -17.724 -33.606 22.168 1.00 89.25 201 LYS A N 1
ATOM 1648 C CA . LYS A 1 201 ? -16.779 -32.779 21.413 1.00 89.25 201 LYS A CA 1
ATOM 1649 C C . LYS A 1 201 ? -17.500 -32.002 20.330 1.00 89.25 201 LYS A C 1
ATOM 1651 O O . LYS A 1 201 ? -18.226 -32.584 19.527 1.00 89.25 201 LYS A O 1
ATOM 1656 N N . ILE A 1 202 ? -17.222 -30.708 20.277 1.00 89.50 202 ILE A N 1
ATOM 1657 C CA . ILE A 1 202 ? -17.592 -29.834 19.170 1.00 89.50 202 ILE A CA 1
ATOM 1658 C C . ILE A 1 202 ? -16.351 -29.681 18.300 1.00 89.50 202 ILE A C 1
ATOM 1660 O O . ILE A 1 202 ? -15.302 -29.256 18.780 1.00 89.50 202 ILE A O 1
ATOM 1664 N N . ILE A 1 203 ? -16.461 -30.065 17.037 1.00 89.31 203 ILE A N 1
ATOM 1665 C CA . ILE A 1 203 ? -15.365 -30.051 16.076 1.00 89.31 203 ILE A CA 1
ATOM 1666 C C . ILE A 1 203 ? -15.710 -29.013 15.019 1.00 89.31 203 ILE A C 1
ATOM 1668 O O . ILE A 1 203 ? -16.607 -29.226 14.199 1.00 89.31 203 ILE A O 1
ATOM 1672 N N . LYS A 1 204 ? -14.990 -27.889 15.043 1.00 86.06 204 LYS A N 1
ATOM 1673 C CA . LYS A 1 204 ? -15.007 -26.937 13.935 1.00 86.06 204 LYS A CA 1
ATOM 1674 C C . LYS A 1 204 ? -14.368 -27.607 12.717 1.00 86.06 204 LYS A C 1
ATOM 1676 O O . LYS A 1 204 ? -13.321 -28.243 12.821 1.00 86.06 204 LYS A O 1
ATOM 1681 N N . THR A 1 205 ? -15.007 -27.481 11.568 1.00 84.38 205 THR A N 1
ATOM 1682 C CA . THR A 1 205 ? -14.422 -27.877 10.287 1.00 84.38 205 THR A CA 1
ATOM 1683 C C . THR A 1 205 ? -13.638 -26.701 9.692 1.00 84.38 205 THR A C 1
ATOM 1685 O O . THR A 1 205 ? -13.840 -25.549 10.069 1.00 84.38 205 THR A O 1
ATOM 1688 N N . ASN A 1 206 ? -12.774 -26.958 8.710 1.00 78.62 206 ASN A N 1
ATOM 1689 C CA . ASN A 1 206 ? -12.036 -25.893 8.016 1.00 78.62 206 ASN A CA 1
ATOM 1690 C C . ASN A 1 206 ? -12.909 -25.077 7.039 1.00 78.62 206 ASN A C 1
ATOM 1692 O O . ASN A 1 206 ? -12.376 -24.356 6.199 1.00 78.62 206 ASN A O 1
ATOM 1696 N N . LYS A 1 207 ? -14.238 -25.211 7.111 1.00 75.75 207 LYS A N 1
ATOM 1697 C CA . LYS A 1 207 ? -15.185 -24.428 6.323 1.00 75.75 207 LYS A CA 1
ATOM 1698 C C . LYS A 1 207 ? -15.749 -23.299 7.189 1.00 75.75 207 LYS A C 1
ATOM 1700 O O . LYS A 1 207 ? -16.275 -23.557 8.269 1.00 75.75 207 LYS A O 1
ATOM 1705 N N . GLY A 1 208 ? -15.639 -22.069 6.692 1.00 72.25 208 GLY A N 1
ATOM 1706 C CA . GLY A 1 208 ? -16.198 -20.876 7.325 1.00 72.25 208 GLY A CA 1
ATOM 1707 C C . GLY A 1 208 ? -15.339 -20.269 8.445 1.00 72.25 208 GLY A C 1
ATOM 1708 O O . GLY A 1 208 ? -14.604 -20.944 9.175 1.00 72.25 208 GLY A O 1
ATOM 1709 N N . ASP A 1 209 ? -15.460 -18.952 8.605 1.00 78.38 209 ASP A N 1
ATOM 1710 C CA . ASP A 1 209 ? -14.744 -18.205 9.645 1.00 78.38 209 ASP A CA 1
ATOM 1711 C C . ASP A 1 209 ? -15.399 -18.390 11.020 1.00 78.38 209 ASP A C 1
ATOM 1713 O O . ASP A 1 209 ? -14.707 -18.513 12.035 1.00 78.38 209 ASP A O 1
ATOM 1717 N N . GLN A 1 210 ? -16.728 -18.517 11.043 1.00 80.94 210 GLN A N 1
ATOM 1718 C CA . GLN A 1 210 ? -17.544 -18.641 12.249 1.00 80.94 210 GLN A CA 1
ATOM 1719 C C . GLN A 1 210 ? -18.276 -19.982 12.307 1.00 80.94 210 GLN A C 1
ATOM 1721 O O . GLN A 1 210 ? -18.515 -20.653 11.306 1.00 80.94 210 GLN A O 1
ATOM 1726 N N . SER A 1 211 ? -18.595 -20.402 13.523 1.00 85.12 211 SER A N 1
ATOM 1727 C CA . SER A 1 211 ? -19.167 -21.707 13.820 1.00 85.12 211 SER A CA 1
ATOM 1728 C C . SER A 1 211 ? -20.081 -21.563 15.025 1.00 85.12 211 SER A C 1
ATOM 1730 O O . SER A 1 211 ? -19.644 -21.079 16.066 1.00 85.12 211 SER A O 1
ATOM 1732 N N . THR A 1 212 ? -21.340 -21.972 14.885 1.00 86.88 212 THR A N 1
ATOM 1733 C CA . THR A 1 212 ? -22.362 -21.797 15.922 1.00 86.88 212 THR A CA 1
ATOM 1734 C C . THR A 1 212 ? -22.920 -23.149 16.334 1.00 86.88 212 THR A C 1
ATOM 1736 O O . THR A 1 212 ? -23.305 -23.958 15.492 1.00 86.88 212 THR A O 1
ATOM 1739 N N . VAL A 1 213 ? -22.988 -23.376 17.643 1.00 87.50 213 VAL A N 1
ATOM 1740 C CA . VAL A 1 213 ? -23.701 -24.503 18.246 1.00 87.50 213 VAL A CA 1
ATOM 1741 C C . VAL A 1 213 ? -24.597 -23.942 19.330 1.00 87.50 213 VAL A C 1
ATOM 1743 O O . VAL A 1 213 ? -24.127 -23.210 20.197 1.00 87.50 213 VAL A O 1
ATOM 1746 N N . ALA A 1 214 ? -25.876 -24.292 19.283 1.00 89.31 214 ALA A N 1
ATOM 1747 C CA . ALA A 1 214 ? -26.824 -23.978 20.339 1.00 89.31 214 ALA A CA 1
ATOM 1748 C C . ALA A 1 214 ? -27.189 -25.251 21.108 1.00 89.31 214 ALA A C 1
ATOM 1750 O O . ALA A 1 214 ? -27.187 -26.351 20.554 1.00 89.31 214 ALA A O 1
ATOM 1751 N N . PHE A 1 215 ? -27.519 -25.106 22.388 1.00 88.00 215 PHE A N 1
ATOM 1752 C CA . PHE A 1 215 ? -27.951 -26.207 23.244 1.00 88.00 215 PHE A CA 1
ATOM 1753 C C . PHE A 1 215 ? -29.334 -25.906 23.802 1.00 88.00 215 PHE A C 1
ATOM 1755 O O . PHE A 1 215 ? -29.574 -24.803 24.286 1.00 88.00 215 PHE A O 1
ATOM 1762 N N . ASN A 1 216 ? -30.224 -26.898 23.775 1.00 85.81 216 ASN A N 1
ATOM 1763 C CA . ASN A 1 216 ? -31.557 -26.791 24.365 1.00 85.81 216 ASN A CA 1
ATOM 1764 C C . ASN A 1 216 ? -31.713 -27.803 25.517 1.00 85.81 216 ASN A C 1
ATOM 1766 O O . ASN A 1 216 ? -32.179 -28.925 25.291 1.00 85.81 216 ASN A O 1
ATOM 1770 N N . PRO A 1 217 ? -31.236 -27.480 26.735 1.00 86.69 217 PRO A N 1
ATOM 1771 C CA . PRO A 1 217 ? -31.377 -28.363 27.887 1.00 86.69 217 PRO A CA 1
ATOM 1772 C C . PRO A 1 217 ? -32.813 -28.348 28.431 1.00 86.69 217 PRO A C 1
ATOM 1774 O O . PRO A 1 217 ? -33.433 -27.294 28.550 1.00 86.69 217 PRO A O 1
ATOM 1777 N N . VAL A 1 218 ? -33.315 -29.508 28.862 1.00 86.88 218 VAL A N 1
ATOM 1778 C CA . VAL A 1 218 ? -34.576 -29.595 29.618 1.00 86.88 218 VAL A CA 1
ATOM 1779 C C . VAL A 1 218 ? -34.259 -29.481 31.109 1.00 86.88 218 VAL A C 1
ATOM 1781 O O . VAL A 1 218 ? -33.630 -30.370 31.683 1.00 86.88 218 VAL A O 1
ATOM 1784 N N . ILE A 1 219 ? -34.673 -28.378 31.737 1.00 84.81 219 ILE A N 1
ATOM 1785 C CA . ILE A 1 219 ? -34.358 -28.062 33.138 1.00 84.81 219 ILE A CA 1
ATOM 1786 C C . ILE A 1 219 ? -35.633 -28.164 33.975 1.00 84.81 219 ILE A C 1
ATOM 1788 O O . ILE A 1 219 ? -36.513 -27.316 33.872 1.00 84.81 219 ILE A O 1
ATOM 1792 N N . SER A 1 220 ? -35.732 -29.188 34.826 1.00 83.88 220 SER A N 1
ATOM 1793 C CA . SER A 1 220 ? -36.873 -29.348 35.741 1.00 83.88 220 SER A CA 1
ATOM 1794 C C . SER A 1 220 ? -36.737 -28.521 37.025 1.00 83.88 220 SER A C 1
ATOM 1796 O O . SER A 1 220 ? -37.737 -28.119 37.609 1.00 83.88 220 SER A O 1
ATOM 1798 N N . SER A 1 221 ? -35.505 -28.285 37.491 1.00 81.06 221 SER A N 1
ATOM 1799 C CA . SER A 1 221 ? -35.194 -27.484 38.684 1.00 81.06 221 SER A CA 1
ATOM 1800 C 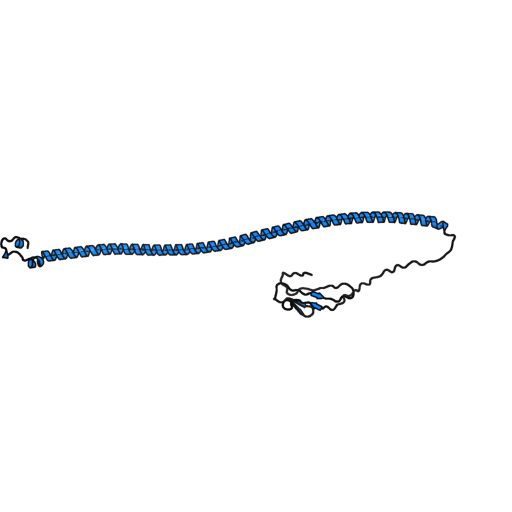C . SER A 1 221 ? -33.696 -27.168 38.754 1.00 81.06 221 SER A C 1
ATOM 1802 O O . SER A 1 221 ? -32.883 -28.031 38.421 1.00 81.06 221 SER A O 1
ATOM 1804 N N . GLY A 1 222 ? -33.318 -25.997 39.275 1.00 83.00 222 GLY A N 1
ATOM 1805 C CA . GLY A 1 222 ? -31.917 -25.620 39.519 1.00 83.00 222 GLY A CA 1
ATOM 1806 C C . GLY A 1 222 ? -31.281 -24.784 38.401 1.00 83.00 222 GLY A C 1
ATOM 1807 O O . GLY A 1 222 ? -31.980 -24.145 37.622 1.00 83.00 222 GLY A O 1
ATOM 1808 N N . ILE A 1 223 ? -29.944 -24.763 38.355 1.00 81.31 223 ILE A N 1
ATOM 1809 C CA . ILE A 1 223 ? -29.139 -23.986 37.396 1.00 81.31 223 ILE A CA 1
ATOM 1810 C C . ILE A 1 223 ? -28.248 -24.946 36.605 1.00 81.31 223 ILE A C 1
ATOM 1812 O O . ILE A 1 223 ? -27.561 -25.783 37.192 1.00 81.31 223 ILE A O 1
ATOM 1816 N N . VAL A 1 224 ? -28.220 -24.795 35.280 1.00 82.56 224 VAL A N 1
ATOM 1817 C CA . VAL A 1 224 ? -27.315 -25.544 34.397 1.00 82.56 224 VAL A CA 1
ATOM 1818 C C . VAL A 1 224 ? -26.026 -24.764 34.190 1.00 82.56 224 VAL A C 1
ATOM 1820 O O . VAL A 1 224 ? -26.044 -23.556 33.968 1.00 82.56 224 VAL A O 1
ATOM 1823 N N . ARG A 1 225 ? -24.895 -25.470 34.248 1.00 84.75 225 ARG A N 1
ATOM 1824 C CA . ARG A 1 225 ? -23.574 -24.929 33.924 1.00 84.75 225 ARG A CA 1
ATOM 1825 C C . ARG A 1 225 ? -23.025 -25.656 32.704 1.00 84.75 225 ARG A C 1
ATOM 1827 O O . ARG A 1 225 ? -22.949 -26.882 32.712 1.00 84.75 225 ARG A O 1
ATOM 1834 N N . PHE A 1 226 ? -22.617 -24.900 31.692 1.00 83.44 226 PHE A N 1
ATOM 1835 C CA . PHE A 1 226 ? -21.855 -25.418 30.560 1.00 83.44 226 PHE A CA 1
ATOM 1836 C C . PHE A 1 226 ? -20.367 -25.227 30.845 1.00 83.44 226 PHE A C 1
ATOM 1838 O O . PHE A 1 226 ? -19.940 -24.142 31.233 1.00 83.44 226 PHE A O 1
ATOM 1845 N N . GLY A 1 227 ? -19.587 -26.292 30.689 1.00 83.00 227 GLY A N 1
ATOM 1846 C CA . GLY A 1 227 ? -18.145 -26.277 30.899 1.00 83.00 227 GLY A CA 1
ATOM 1847 C C . GLY A 1 227 ? -17.443 -27.088 29.821 1.00 83.00 227 GLY A C 1
ATOM 1848 O O . GLY A 1 227 ? -17.983 -28.076 29.325 1.00 83.00 227 GLY A O 1
ATOM 1849 N N . GLY A 1 228 ? -16.237 -26.667 29.461 1.00 85.00 228 GLY A N 1
ATOM 1850 C CA . GLY A 1 228 ? -15.423 -27.316 28.445 1.00 85.00 228 GLY A CA 1
ATOM 1851 C C . GLY A 1 228 ? -14.020 -26.727 28.407 1.00 85.00 228 GLY A C 1
ATOM 1852 O O . GLY A 1 228 ? -13.717 -25.765 29.111 1.00 85.00 228 GLY A O 1
ATOM 1853 N N . PHE A 1 229 ? -13.163 -27.319 27.585 1.00 86.44 229 PHE A N 1
ATOM 1854 C CA . PHE A 1 229 ? -11.819 -26.827 27.312 1.00 86.44 229 PHE A CA 1
ATOM 1855 C C . PHE A 1 229 ? -11.549 -26.923 25.813 1.00 86.44 229 PHE A C 1
ATOM 1857 O O . PHE A 1 229 ? -12.088 -27.794 25.127 1.00 86.44 229 PHE A O 1
ATOM 1864 N N . PHE A 1 230 ? -10.701 -26.034 25.308 1.00 85.69 230 PHE A N 1
ATOM 1865 C CA . PHE A 1 230 ? -10.258 -26.082 23.924 1.00 85.69 230 PHE A CA 1
ATOM 1866 C C . PHE A 1 230 ? -9.098 -27.051 23.771 1.00 85.69 230 PHE A C 1
ATOM 1868 O O . PHE A 1 230 ? -8.205 -27.119 24.615 1.00 85.69 230 PHE A O 1
ATOM 1875 N N . LYS A 1 231 ? -9.094 -27.773 22.657 1.00 84.06 231 LYS A N 1
ATOM 1876 C CA . LYS A 1 231 ? -8.001 -28.650 22.259 1.00 84.06 231 LYS A CA 1
ATOM 1877 C C . LYS A 1 231 ? -7.617 -28.303 20.824 1.00 84.06 231 LYS A C 1
ATOM 1879 O O . LYS A 1 231 ? -8.512 -28.122 20.008 1.00 84.06 231 LYS A O 1
ATOM 1884 N N . ASP A 1 232 ? -6.318 -28.190 20.551 1.00 82.69 232 ASP A N 1
ATOM 1885 C CA . ASP A 1 232 ? -5.769 -27.975 19.203 1.00 82.69 232 ASP A CA 1
ATOM 1886 C C . ASP A 1 232 ? -6.335 -26.720 18.493 1.00 82.69 232 ASP A C 1
ATOM 1888 O O . ASP A 1 232 ? -6.760 -26.775 17.341 1.00 82.69 232 ASP A O 1
ATOM 1892 N N . HIS A 1 233 ? -6.375 -25.580 19.195 1.00 71.81 233 HIS A N 1
ATOM 1893 C CA . HIS A 1 233 ? -6.946 -24.323 18.694 1.00 71.81 233 HIS A CA 1
ATOM 1894 C C . HIS A 1 233 ? -5.852 -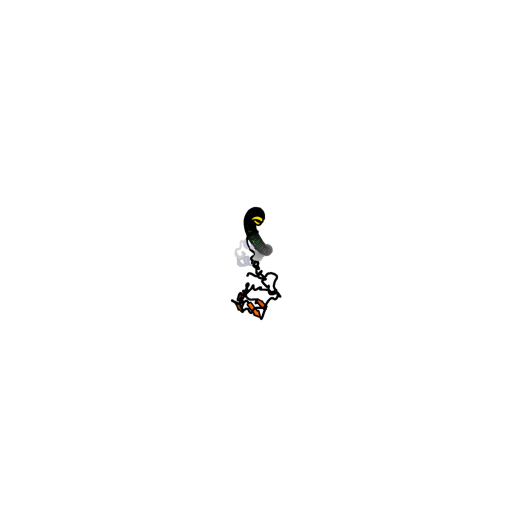23.299 18.329 1.00 71.81 233 HIS A C 1
ATOM 1896 O O . HIS A 1 233 ? -4.850 -23.210 19.041 1.00 71.81 233 HIS A O 1
ATOM 1902 N N . PRO A 1 234 ? -6.019 -22.512 17.247 1.00 66.94 234 PRO A N 1
ATOM 1903 C CA . PRO A 1 234 ? -5.130 -21.390 16.954 1.00 66.94 234 PRO A CA 1
ATOM 1904 C C . PRO A 1 234 ? -5.278 -20.291 18.019 1.00 66.94 234 PRO A C 1
ATOM 1906 O O . PRO A 1 234 ? -6.324 -20.169 18.653 1.00 66.94 234 PRO A O 1
ATOM 1909 N N . ASN A 1 235 ? -4.245 -19.456 18.176 1.00 63.53 235 ASN A N 1
ATOM 1910 C CA . ASN A 1 235 ? -4.144 -18.432 19.230 1.00 63.53 235 ASN A CA 1
ATOM 1911 C C . ASN A 1 235 ? -5.297 -17.402 19.269 1.00 63.53 235 ASN A C 1
ATOM 1913 O O . ASN A 1 235 ? -5.401 -16.657 20.239 1.00 63.53 235 ASN A O 1
ATOM 1917 N N . SER A 1 236 ? -6.158 -17.339 18.247 1.00 66.69 236 SER A N 1
ATOM 1918 C CA . SER A 1 236 ? -7.333 -16.463 18.204 1.00 66.69 236 SER A CA 1
ATOM 1919 C C . SER A 1 236 ? -8.630 -17.272 18.119 1.00 66.69 236 SER A C 1
ATOM 1921 O O . SER A 1 236 ? -9.008 -17.748 17.047 1.00 66.69 236 SER A O 1
ATOM 1923 N N . PHE A 1 237 ? -9.340 -17.384 19.239 1.00 68.50 237 PHE A N 1
ATOM 1924 C CA . PHE A 1 237 ? -10.732 -17.831 19.279 1.00 68.50 237 PHE A CA 1
ATOM 1925 C C . PHE A 1 237 ? -11.554 -16.865 20.134 1.00 68.50 237 PHE A C 1
ATOM 1927 O O . PHE A 1 237 ?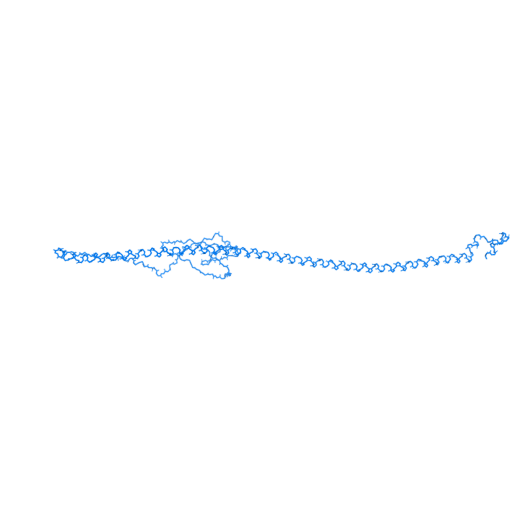 -11.044 -16.265 21.080 1.00 68.50 237 PHE A O 1
ATOM 1934 N N . SER A 1 238 ? -12.834 -16.727 19.807 1.00 66.81 238 SER A N 1
ATOM 1935 C CA . SER A 1 238 ? -13.807 -15.991 20.605 1.00 66.81 238 SER A CA 1
ATOM 1936 C C . SER A 1 238 ? -15.012 -16.886 20.870 1.00 66.81 238 SER A C 1
ATOM 1938 O O . SER A 1 238 ? -15.490 -17.588 19.981 1.00 66.81 238 SER A O 1
ATOM 1940 N N . ILE A 1 239 ? -15.490 -16.879 22.113 1.00 68.62 239 ILE A N 1
ATOM 1941 C CA . ILE A 1 239 ? -16.805 -17.415 22.461 1.00 68.62 239 ILE A CA 1
ATOM 1942 C C . ILE A 1 239 ? -17.702 -16.216 22.722 1.00 68.62 239 ILE A C 1
ATOM 1944 O O . ILE A 1 239 ? -17.371 -15.367 23.548 1.00 68.62 239 ILE A O 1
ATOM 1948 N N . SER A 1 240 ? -18.838 -16.172 22.044 1.00 61.62 240 SER A N 1
ATOM 1949 C CA . SER A 1 240 ? -19.963 -15.313 22.396 1.00 61.62 240 SER A CA 1
ATOM 1950 C C . SER A 1 240 ? -21.105 -16.214 22.858 1.00 61.62 240 SER A C 1
ATOM 1952 O O . SER A 1 240 ? -21.437 -17.165 22.147 1.00 61.62 240 SER A O 1
ATOM 1954 N N . ILE A 1 241 ? -21.655 -15.942 24.042 1.00 60.81 241 ILE A N 1
ATOM 1955 C CA . ILE A 1 241 ? -22.867 -16.583 24.576 1.00 60.81 241 ILE A CA 1
ATOM 1956 C C . ILE A 1 241 ? -24.003 -15.576 24.476 1.00 60.81 241 ILE A C 1
ATOM 1958 O O . ILE A 1 241 ? -23.750 -14.407 24.844 1.00 60.81 241 ILE A O 1
#

Radius of gyration: 62.92 Å; chains: 1; bounding box: 112×63×189 Å